Protein AF-A0A1Y3Z5D6-F1 (afdb_monomer_lite)

pLDDT: mean 91.4, std 6.37, range [65.25, 98.5]

Secondary structure (DSSP, 8-state):
-GGGS-GGGSSS-TTHHHHPPPS-HHHHHHHHHHTT-SSS-HHHHHHHHHHHHHHHHHHHHHHHHHHHHHHHHHTSPPPPTTHHHHIIIIIS--EEEE---TT-SEEEEEETTT--EEEEES--TT-EEE-TTT--EEEEEEHHHH-S-EEEEEEEEEEEEETTEEEEEEEEEEEETTTTEEEEEEEEEEEEEE-TTS-EEEEEEEEETTEEEESSPP-S-SSS--TTT---BEE--TTHHHHHTTSTTTT--HHHHHHHH-S-B-HHHHHHHHHH-THHHHHHHTT-HHHHHHHHHS-------TT--SHHHHTTS-TTHHHHHHHTT--HHHHHHHHHHHHTT-TTHHHHHHHHHHHT-

Sequence (361 aa):
SWRTACFERLSPDWNFVSRCAFLTQSDRKCISRFFHDDTQDGFGCLTAHQKLVQENRRQARQRKERRRINARMQSVPPVPQGLKRWLYRKIMPAYFFYDAVKGRKTVPGVCSACGREISLSGVRYNGNALCPSCGRELIMKSRGRMGNLFDRETCQVIQRTAPDEVVVRVFKATLHHANQDLDLWEAARQFIRQRPSGKLETSQYYSSFGVWKAGTRPVFSRWQYNFAADVCGYVYPGNLPAALRDTPWQYCPVTQFCGYFQEPVELKPLLTSYITQPKIEHLIKVGFCDLVSDLIYRHQTVRLDQEQNRTHRLLCVGAEDVPFLRDMRIRASGLASFQTYYSMGLKDRQALFLWQNRHGI

Foldseek 3Di:
DLVPDQPCVSDPDNPVLVVDDDPDPVVQVVQCVVLVHPPDTSSRSVNVVSVVVVVVVVVVVVVVVLVVVVVVVVLDDDDPPCPQLCCLQPPDAWAWEFADDPPDQKTWTAISNPRDIDIDGPQDQQDWDAGPVRRDIHGYHYPVPCPFDKDKFKEWEWAASDLFKIKIWIKIWIAGSVVRDIDIDTFKIWMWGQDPVLDIDIWMWGDDPNRIDTDFDDDPDPPDDDRSRDRFHHYDPPCVCVRCPSYPCNLQPVCLLSVVVVGGGHCVLSVVCCSVQVCLSVCSVLQLSQQSCCVRPVVDDADADSVDPQPCNRLQHDPVCSVVCRVVSHYRVLSNVLNVCRVVVPDPSSVVSVVCVVVVD

Radius of gyration: 30.15 Å; chains: 1; bounding box: 72×54×89 Å

Structure (mmCIF, N/CA/C/O backbone):
data_AF-A0A1Y3Z5D6-F1
#
_entry.id   AF-A0A1Y3Z5D6-F1
#
loop_
_atom_site.group_PDB
_atom_site.id
_atom_site.type_symbol
_atom_site.label_atom_id
_atom_site.label_alt_id
_atom_site.label_comp_id
_atom_site.label_asym_id
_atom_site.label_entity_id
_atom_site.label_seq_id
_atom_site.pdbx_PDB_ins_code
_atom_site.Cartn_x
_atom_site.Cartn_y
_atom_site.Cartn_z
_atom_site.occupancy
_atom_site.B_iso_or_equiv
_atom_site.auth_seq_id
_atom_site.auth_comp_id
_atom_site.auth_asym_id
_atom_site.auth_atom_id
_atom_site.pdbx_PDB_model_num
ATOM 1 N N . SER A 1 1 ? 24.960 23.962 -26.710 1.00 70.00 1 SER A N 1
ATOM 2 C CA . SER A 1 1 ? 25.981 24.118 -27.767 1.00 70.00 1 SER A CA 1
ATOM 3 C C . SER A 1 1 ? 25.456 23.513 -29.059 1.00 70.00 1 SER A C 1
ATOM 5 O O . SER A 1 1 ? 24.959 22.390 -29.020 1.00 70.00 1 SER A O 1
ATOM 7 N N . TRP A 1 2 ? 25.535 24.231 -30.185 1.00 76.56 2 TRP A N 1
ATOM 8 C CA . TRP A 1 2 ? 25.084 23.745 -31.502 1.00 76.56 2 TRP A CA 1
ATOM 9 C C . TRP A 1 2 ? 25.833 22.477 -31.947 1.00 76.56 2 TRP A C 1
ATOM 11 O O . TRP A 1 2 ? 25.251 21.602 -32.575 1.00 76.56 2 TRP A O 1
ATOM 21 N N . ARG A 1 3 ? 27.088 22.309 -31.503 1.00 76.62 3 ARG A N 1
ATOM 22 C CA . ARG A 1 3 ? 27.947 21.146 -31.804 1.00 76.62 3 ARG A CA 1
ATOM 23 C C . ARG A 1 3 ? 27.407 19.806 -31.292 1.00 76.62 3 ARG A C 1
ATOM 25 O O . ARG A 1 3 ? 27.849 18.754 -31.732 1.00 76.62 3 ARG A O 1
ATOM 32 N N . THR A 1 4 ? 26.480 19.840 -30.339 1.00 81.62 4 THR A N 1
ATOM 33 C CA . THR A 1 4 ? 25.859 18.649 -29.734 1.00 81.62 4 THR A CA 1
ATOM 34 C C . THR A 1 4 ? 24.382 18.499 -30.101 1.00 81.62 4 THR A C 1
ATOM 36 O O . THR A 1 4 ? 23.728 17.571 -29.627 1.00 81.62 4 THR A O 1
ATOM 39 N N . ALA A 1 5 ? 23.835 19.428 -30.890 1.00 79.69 5 ALA A N 1
ATOM 40 C CA . ALA A 1 5 ? 22.431 19.425 -31.269 1.00 79.69 5 ALA A CA 1
ATOM 41 C C . ALA A 1 5 ? 22.145 18.402 -32.381 1.00 79.69 5 ALA A C 1
ATOM 43 O O . ALA A 1 5 ? 23.014 18.041 -33.174 1.00 79.69 5 ALA A O 1
ATOM 44 N N . CYS A 1 6 ? 20.894 17.939 -32.434 1.00 84.12 6 CYS A N 1
ATOM 45 C CA . CYS A 1 6 ? 20.368 17.238 -33.604 1.00 84.12 6 CYS A CA 1
ATOM 46 C C . CYS A 1 6 ? 20.390 18.198 -34.804 1.00 84.12 6 CYS A C 1
ATOM 48 O O . CYS A 1 6 ? 20.110 19.382 -34.624 1.00 84.12 6 CYS A O 1
ATOM 50 N N . PHE A 1 7 ? 20.680 17.699 -36.005 1.00 82.12 7 PHE A N 1
ATOM 51 C CA . PHE A 1 7 ? 20.751 18.497 -37.231 1.00 82.12 7 PHE A CA 1
ATOM 52 C C . PHE A 1 7 ? 19.420 19.217 -37.497 1.00 82.12 7 PHE A C 1
ATOM 54 O O . PHE A 1 7 ? 19.402 20.422 -37.724 1.00 82.12 7 PHE A O 1
ATOM 61 N N . GLU A 1 8 ? 18.299 18.516 -37.298 1.00 80.25 8 GLU A N 1
ATOM 62 C CA . GLU A 1 8 ? 16.938 19.070 -37.392 1.00 80.25 8 GLU A CA 1
ATOM 63 C C . GLU A 1 8 ? 16.603 20.119 -36.307 1.00 80.25 8 GLU A C 1
ATOM 65 O O . GLU A 1 8 ? 15.540 20.722 -36.355 1.00 80.25 8 GLU A O 1
ATOM 70 N N . ARG A 1 9 ? 17.466 20.329 -35.300 1.00 81.25 9 ARG A N 1
ATOM 71 C CA . ARG A 1 9 ? 17.238 21.255 -34.170 1.00 81.25 9 ARG A CA 1
ATOM 72 C C . ARG A 1 9 ? 18.341 22.304 -34.010 1.00 81.25 9 ARG A C 1
ATOM 74 O O . ARG A 1 9 ? 18.554 22.811 -32.909 1.00 81.25 9 ARG A O 1
ATOM 81 N N . LEU A 1 10 ? 19.073 22.602 -35.083 1.00 84.06 10 LEU A N 1
ATOM 82 C CA . LEU A 1 10 ? 20.057 23.692 -35.095 1.00 84.06 10 LEU A CA 1
ATOM 83 C C . LEU A 1 10 ? 19.397 25.081 -35.123 1.00 84.06 10 LEU A C 1
ATOM 85 O O . LEU A 1 10 ? 20.018 26.050 -34.696 1.00 84.06 10 LEU A O 1
ATOM 89 N N . SER A 1 11 ? 18.140 25.156 -35.564 1.00 81.25 11 SER A N 1
ATOM 90 C CA . SER A 1 11 ? 17.275 26.338 -35.523 1.00 81.25 11 SER A CA 1
ATOM 91 C C . SER A 1 11 ? 15.971 26.003 -34.776 1.00 81.25 11 SER A C 1
ATOM 93 O O . SER A 1 11 ? 15.572 24.835 -34.766 1.00 81.25 11 SER A O 1
ATOM 95 N N . PRO A 1 12 ? 15.295 26.986 -34.147 1.00 76.19 12 PRO A N 1
ATOM 96 C CA . PRO A 1 12 ? 13.944 26.818 -33.600 1.00 76.19 12 PRO A CA 1
ATOM 97 C C . PRO A 1 12 ? 12.860 26.553 -34.665 1.00 76.19 12 PRO A C 1
ATOM 99 O O . PRO A 1 12 ? 11.749 26.166 -34.306 1.00 76.19 12 PRO A O 1
ATOM 102 N N . ASP A 1 13 ? 13.164 26.731 -35.954 1.00 77.88 13 ASP A N 1
ATOM 103 C CA . ASP A 1 13 ? 12.231 26.460 -37.051 1.00 77.88 13 ASP A CA 1
ATOM 104 C C . ASP A 1 13 ? 11.945 24.959 -37.218 1.00 77.88 13 ASP A C 1
ATOM 106 O O . ASP A 1 13 ? 12.860 24.158 -37.416 1.00 77.88 13 ASP A O 1
ATOM 110 N N . TRP A 1 14 ? 10.662 24.578 -37.267 1.00 71.44 14 TRP A N 1
ATOM 111 C CA . TRP A 1 14 ? 10.238 23.177 -37.447 1.00 71.44 14 TRP A CA 1
ATOM 112 C C . TRP A 1 14 ? 10.773 22.565 -38.759 1.00 71.44 14 TRP A C 1
ATOM 114 O O . TRP A 1 14 ? 11.048 21.372 -38.818 1.00 71.44 14 TRP A O 1
ATOM 124 N N . ASN A 1 15 ? 10.985 23.372 -39.806 1.00 73.81 15 ASN A N 1
ATOM 125 C CA . ASN A 1 15 ? 11.406 22.895 -41.128 1.00 73.81 15 ASN A CA 1
ATOM 126 C C . ASN A 1 15 ? 12.814 23.365 -41.540 1.00 73.81 15 ASN A C 1
ATOM 128 O O . ASN A 1 15 ? 13.066 23.617 -42.720 1.00 73.81 15 ASN A O 1
ATOM 132 N N . PHE A 1 16 ? 13.724 23.505 -40.568 1.00 80.69 16 PHE A N 1
ATOM 133 C CA . PHE A 1 16 ? 15.098 23.980 -40.781 1.00 80.69 16 PHE A CA 1
ATOM 134 C C . PHE A 1 16 ? 15.794 23.297 -41.967 1.00 80.69 16 PHE A C 1
ATOM 136 O O . PHE A 1 16 ? 16.322 23.977 -42.840 1.00 80.69 16 PHE A O 1
ATOM 143 N N . VAL A 1 17 ? 15.723 21.964 -42.043 1.00 78.81 17 VAL A N 1
ATOM 144 C CA . VAL A 1 17 ? 16.414 21.178 -43.079 1.00 78.81 17 VAL A CA 1
ATOM 145 C C . VAL A 1 17 ? 15.929 21.517 -44.492 1.00 78.81 17 VAL A C 1
ATOM 147 O O . VAL A 1 17 ? 16.753 21.654 -45.388 1.00 78.81 17 VAL A O 1
ATOM 150 N N . SER A 1 18 ? 14.625 21.738 -44.696 1.00 75.75 18 SER A N 1
ATOM 151 C CA . SER A 1 18 ? 14.082 22.124 -46.014 1.00 75.75 18 SER A CA 1
ATOM 152 C C . SER A 1 18 ? 14.521 23.514 -46.486 1.00 75.75 18 SER A C 1
ATOM 154 O O . SER A 1 18 ? 14.402 23.836 -47.664 1.00 75.75 18 SER A O 1
ATOM 156 N N . ARG A 1 19 ? 14.985 24.353 -45.552 1.00 77.38 19 ARG A N 1
ATOM 157 C CA . ARG A 1 19 ? 15.471 25.711 -45.809 1.00 77.38 19 ARG A CA 1
ATOM 158 C C . ARG A 1 19 ? 16.980 25.746 -46.026 1.00 77.38 19 ARG A C 1
ATOM 160 O O . ARG A 1 19 ? 17.514 26.782 -46.412 1.00 77.38 19 ARG A O 1
ATOM 167 N N . CYS A 1 20 ? 17.673 24.640 -45.762 1.00 80.06 20 CYS A N 1
ATOM 168 C CA . CYS A 1 20 ? 19.091 24.510 -46.040 1.00 80.06 20 CYS A CA 1
ATOM 169 C C . CYS A 1 20 ? 19.297 24.181 -47.519 1.00 80.06 20 CYS A C 1
ATOM 171 O O . CYS A 1 20 ? 18.683 23.263 -48.058 1.00 80.06 20 CYS A O 1
ATOM 173 N N . ALA A 1 21 ? 20.213 24.899 -48.162 1.00 80.00 21 ALA A N 1
ATOM 174 C CA . ALA A 1 21 ? 20.710 24.548 -49.483 1.00 80.00 21 ALA A CA 1
ATOM 175 C C . ALA A 1 21 ? 22.092 23.901 -49.353 1.00 80.00 21 ALA A C 1
ATOM 177 O O . ALA A 1 21 ? 22.908 24.309 -48.523 1.00 80.00 21 ALA A O 1
ATOM 178 N N . PHE A 1 22 ? 22.363 22.898 -50.187 1.00 78.94 22 PHE A N 1
ATOM 179 C CA . PHE A 1 22 ? 23.741 22.482 -50.432 1.00 78.94 22 PHE A CA 1
ATOM 180 C C . PHE A 1 22 ? 24.464 23.562 -51.232 1.00 78.94 22 PHE A C 1
ATOM 182 O O . PHE A 1 22 ? 23.848 24.232 -52.060 1.00 78.94 22 PHE A O 1
ATOM 189 N N . LEU A 1 23 ? 25.772 23.700 -51.006 1.00 73.38 23 LEU A N 1
ATOM 190 C CA . LEU A 1 23 ? 26.594 24.642 -51.762 1.00 73.38 23 LEU A CA 1
ATOM 191 C C . LEU A 1 23 ? 26.614 24.270 -53.255 1.00 73.38 23 LEU A C 1
ATOM 193 O O . LEU A 1 23 ? 26.502 25.150 -54.104 1.00 73.38 23 LEU A O 1
ATOM 197 N N . THR A 1 24 ? 26.691 22.970 -53.581 1.00 83.94 24 THR A N 1
ATOM 198 C CA . THR A 1 24 ? 26.625 22.466 -54.961 1.00 83.94 24 THR A CA 1
ATOM 199 C C . THR A 1 24 ? 25.817 21.165 -55.105 1.00 83.94 24 THR A C 1
ATOM 201 O O . THR A 1 24 ? 25.637 20.392 -54.161 1.00 83.94 24 THR A O 1
ATOM 204 N N . GLN A 1 25 ? 25.379 20.854 -56.335 1.00 81.81 25 GLN A N 1
ATOM 205 C CA . GLN A 1 25 ? 24.762 19.558 -56.671 1.00 81.81 25 GLN A CA 1
ATOM 206 C C . GLN A 1 25 ? 25.744 18.383 -56.508 1.00 81.81 25 GLN A C 1
ATOM 208 O O . GLN A 1 25 ? 25.325 17.248 -56.265 1.00 81.81 25 GLN A O 1
ATOM 213 N N . SER A 1 26 ? 27.048 18.650 -56.636 1.00 85.50 26 SER A N 1
ATOM 214 C CA . SER A 1 26 ? 28.100 17.660 -56.395 1.00 85.50 26 SER A CA 1
ATOM 215 C C . SER A 1 26 ? 28.131 17.241 -54.925 1.00 85.50 26 SER A C 1
ATOM 217 O O . SER A 1 26 ? 28.150 16.046 -54.641 1.00 85.50 26 SER A O 1
ATOM 219 N N . ASP A 1 27 ? 28.010 18.195 -53.992 1.00 85.12 27 ASP A N 1
ATOM 220 C CA . ASP A 1 27 ? 27.987 17.916 -52.547 1.00 85.12 27 ASP A CA 1
ATOM 221 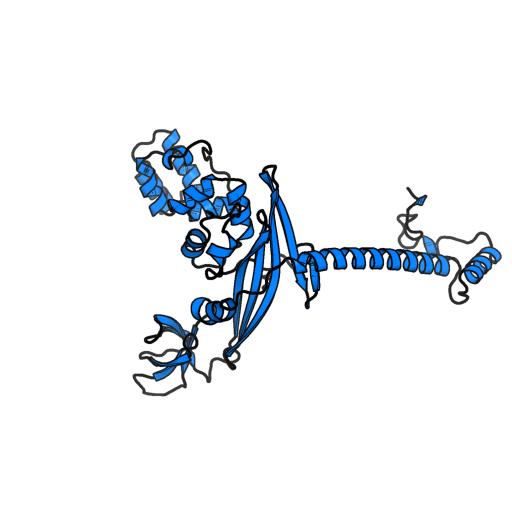C C . ASP A 1 27 ? 26.808 17.018 -52.168 1.00 85.12 27 ASP A C 1
ATOM 223 O O . ASP A 1 27 ? 26.964 16.031 -51.447 1.00 85.12 27 ASP A O 1
ATOM 227 N N . ARG A 1 28 ? 25.629 17.302 -52.736 1.00 83.50 28 ARG A N 1
ATOM 228 C CA . ARG A 1 28 ? 24.433 16.472 -52.555 1.00 83.50 28 ARG A CA 1
ATOM 229 C C . ARG A 1 28 ? 24.671 15.028 -53.009 1.00 83.50 28 ARG A C 1
ATOM 231 O O . ARG A 1 28 ? 24.339 14.092 -52.279 1.00 83.50 28 ARG A O 1
ATOM 238 N N . LYS A 1 29 ? 25.252 14.834 -54.199 1.00 84.88 29 LYS A N 1
ATOM 239 C CA . LYS A 1 29 ? 25.572 13.499 -54.738 1.00 84.88 29 LYS A CA 1
ATOM 240 C C . LYS A 1 29 ? 26.665 12.800 -53.931 1.00 84.88 29 LYS A C 1
ATOM 242 O O . LYS A 1 29 ? 26.585 11.593 -53.735 1.00 84.88 29 LYS A O 1
ATOM 247 N N . CYS A 1 30 ? 27.658 13.544 -53.449 1.00 88.00 30 CYS A N 1
ATOM 248 C CA . CYS A 1 30 ? 28.733 13.028 -52.607 1.00 88.00 30 CYS A CA 1
ATOM 249 C C . CYS A 1 30 ? 28.174 12.403 -51.323 1.00 88.00 30 CYS A C 1
ATOM 251 O O . CYS A 1 30 ? 28.488 11.258 -51.006 1.00 88.00 30 CYS A O 1
ATOM 253 N N . ILE A 1 31 ? 27.276 13.113 -50.635 1.00 87.19 31 ILE A N 1
ATOM 254 C CA . ILE A 1 31 ? 26.648 12.628 -49.401 1.00 87.19 31 ILE A CA 1
ATOM 255 C C . ILE A 1 31 ? 25.740 11.423 -49.668 1.00 87.19 31 ILE A C 1
ATOM 257 O O . ILE A 1 31 ? 25.798 10.442 -48.931 1.00 87.19 31 ILE A O 1
ATOM 261 N N . SER A 1 32 ? 24.943 11.470 -50.738 1.00 86.56 32 SER A N 1
ATOM 262 C CA . SER A 1 32 ? 24.069 10.351 -51.132 1.00 86.56 32 SER A CA 1
ATOM 263 C C . SER A 1 32 ? 24.898 9.082 -51.392 1.00 86.56 32 SER A C 1
ATOM 265 O O . SER A 1 32 ? 24.625 8.022 -50.830 1.00 86.56 32 SER A O 1
ATOM 267 N N . ARG A 1 33 ? 26.018 9.228 -52.118 1.00 87.94 33 ARG A N 1
ATOM 268 C CA . ARG A 1 33 ? 26.975 8.146 -52.387 1.00 87.94 33 ARG A CA 1
ATOM 269 C C . ARG A 1 33 ? 27.671 7.637 -51.123 1.00 87.94 33 ARG A C 1
ATOM 271 O O . ARG A 1 33 ? 27.858 6.433 -51.001 1.00 87.94 33 ARG A O 1
ATOM 278 N N . PHE A 1 34 ? 28.041 8.521 -50.192 1.00 91.31 34 PHE A N 1
ATOM 279 C CA . PHE A 1 34 ? 28.665 8.141 -48.916 1.00 91.31 34 PHE A CA 1
ATOM 280 C C . PHE A 1 34 ? 27.754 7.240 -48.072 1.00 91.31 34 PHE A C 1
ATOM 282 O O . PHE A 1 34 ? 28.228 6.291 -47.455 1.00 91.31 34 PHE A O 1
ATOM 289 N N . PHE A 1 35 ? 26.449 7.522 -48.056 1.00 89.50 35 PHE A N 1
ATOM 290 C CA . PHE A 1 35 ? 25.465 6.700 -47.349 1.00 89.50 35 PHE A CA 1
ATOM 291 C C . PHE A 1 35 ? 24.919 5.533 -48.181 1.00 89.50 35 PHE A C 1
ATOM 293 O O . PHE A 1 35 ? 24.134 4.752 -47.649 1.00 89.50 35 PHE A O 1
ATOM 300 N N . HIS A 1 36 ? 25.350 5.393 -49.441 1.00 88.44 36 HIS A N 1
ATOM 301 C CA . HIS A 1 36 ? 24.842 4.403 -50.395 1.00 88.44 36 HIS A CA 1
ATOM 302 C C . HIS A 1 36 ? 23.308 4.442 -50.540 1.00 88.44 36 HIS A C 1
ATOM 304 O O . HIS A 1 36 ? 22.664 3.401 -50.655 1.00 88.44 36 HIS A O 1
ATOM 310 N N . ASP A 1 37 ? 22.728 5.644 -50.512 1.00 82.69 37 ASP A N 1
ATOM 311 C CA . ASP A 1 37 ? 21.288 5.871 -50.648 1.00 82.69 37 ASP A CA 1
ATOM 312 C C . ASP A 1 37 ? 21.040 6.919 -51.738 1.00 82.69 37 ASP A C 1
ATOM 314 O O . ASP A 1 37 ? 21.217 8.116 -51.516 1.00 82.69 37 ASP A O 1
ATOM 318 N N . ASP A 1 38 ? 20.640 6.446 -52.921 1.00 76.75 38 ASP A N 1
ATOM 319 C CA . ASP A 1 38 ? 20.295 7.285 -54.075 1.00 76.75 38 ASP A CA 1
ATOM 320 C C . ASP A 1 38 ? 18.796 7.649 -54.117 1.00 76.75 38 ASP A C 1
ATOM 322 O O . ASP A 1 38 ? 18.340 8.316 -55.047 1.00 76.75 38 ASP A O 1
ATOM 326 N N . THR A 1 39 ? 18.010 7.208 -53.125 1.00 76.19 39 THR A N 1
ATOM 327 C CA . THR A 1 39 ? 16.557 7.450 -53.052 1.00 76.19 39 THR A CA 1
ATOM 328 C C . THR A 1 39 ? 16.203 8.719 -52.280 1.00 76.19 39 THR A C 1
ATOM 330 O O . THR A 1 39 ? 15.146 9.310 -52.508 1.00 76.19 39 THR A O 1
ATOM 333 N N . GLN A 1 40 ? 17.090 9.164 -51.389 1.00 75.56 40 GLN A N 1
ATOM 334 C CA . GLN A 1 40 ? 16.938 10.380 -50.593 1.00 75.56 40 GLN A CA 1
ATOM 335 C C . GLN A 1 40 ? 17.837 11.507 -51.116 1.00 75.56 40 GLN A C 1
ATOM 337 O O . GLN A 1 40 ? 18.804 11.290 -51.843 1.00 75.56 40 GLN A O 1
ATOM 342 N N . ASP A 1 41 ? 17.520 12.753 -50.758 1.00 80.12 41 ASP A N 1
ATOM 343 C CA . ASP A 1 41 ? 18.470 13.845 -50.946 1.00 80.12 41 ASP A CA 1
ATOM 344 C C . ASP A 1 41 ? 19.574 13.801 -49.874 1.00 80.12 41 ASP A C 1
ATOM 346 O O . ASP A 1 41 ? 19.441 13.142 -48.844 1.00 80.12 41 ASP A O 1
ATOM 350 N N . GLY A 1 42 ? 20.690 14.504 -50.099 1.00 82.69 42 GLY A N 1
ATOM 351 C CA . GLY A 1 42 ? 21.836 14.437 -49.185 1.00 82.69 42 GLY A CA 1
ATOM 352 C C . GLY A 1 42 ? 21.479 14.784 -47.728 1.00 82.69 42 GLY A C 1
ATOM 353 O O . GLY A 1 42 ? 22.032 14.197 -46.798 1.00 82.69 42 GLY A O 1
ATOM 354 N N . PHE A 1 43 ? 20.528 15.701 -47.503 1.00 86.31 43 PHE A N 1
ATOM 355 C CA . PHE A 1 43 ? 20.075 16.054 -46.155 1.00 86.31 43 PHE A CA 1
ATOM 356 C C . PHE A 1 43 ? 19.145 14.993 -45.554 1.00 86.31 43 PHE A C 1
ATOM 358 O O . PHE A 1 43 ? 19.200 14.758 -44.342 1.00 86.31 43 PHE A O 1
ATOM 365 N N . GLY A 1 44 ? 18.343 14.321 -46.380 1.00 84.75 44 GLY A N 1
ATOM 366 C CA . GLY A 1 44 ? 17.586 13.122 -46.045 1.00 84.75 44 GLY A CA 1
ATOM 367 C C . GLY A 1 44 ? 18.508 12.015 -45.550 1.00 84.75 44 GLY A C 1
ATOM 368 O O . GLY A 1 44 ? 18.323 11.541 -44.429 1.00 84.75 44 GLY A O 1
ATOM 369 N N . CYS A 1 45 ? 19.590 11.719 -46.280 1.00 87.06 45 CYS A N 1
ATOM 370 C CA . CYS A 1 45 ? 20.588 10.728 -45.863 1.00 87.06 45 CYS A CA 1
ATOM 371 C C . CYS A 1 45 ? 21.207 11.072 -44.494 1.00 87.06 45 CYS A C 1
ATOM 373 O O . CYS A 1 45 ? 21.275 10.219 -43.604 1.00 87.06 45 CYS A O 1
ATOM 375 N N . LEU A 1 46 ? 21.595 12.337 -44.275 1.00 87.50 46 LEU A N 1
ATOM 376 C CA . LEU A 1 46 ? 22.134 12.804 -42.987 1.00 87.50 46 LEU A CA 1
ATOM 377 C C . LEU A 1 46 ? 21.119 12.675 -41.845 1.00 87.50 46 LEU A C 1
ATOM 379 O O . LEU A 1 46 ? 21.449 12.192 -40.758 1.00 87.50 46 LEU A O 1
ATOM 383 N N . THR A 1 47 ? 19.878 13.089 -42.089 1.00 87.06 47 THR A N 1
ATOM 384 C CA . THR A 1 47 ? 18.782 13.028 -41.118 1.00 87.06 47 THR A CA 1
ATOM 385 C C . THR A 1 47 ? 18.446 11.585 -40.751 1.00 87.06 47 THR A C 1
ATOM 387 O O . THR A 1 47 ? 18.341 11.254 -39.566 1.00 87.06 47 THR A O 1
ATOM 390 N N . ALA A 1 48 ? 18.317 10.710 -41.748 1.00 87.38 48 ALA A N 1
ATOM 391 C CA . ALA A 1 48 ? 18.045 9.291 -41.566 1.00 87.38 48 ALA A CA 1
ATOM 392 C C . ALA A 1 48 ? 19.167 8.613 -40.771 1.00 87.38 48 ALA A C 1
ATOM 394 O O . ALA A 1 48 ? 18.902 7.925 -39.781 1.00 87.38 48 ALA A O 1
ATOM 395 N N . HIS A 1 49 ? 20.427 8.878 -41.127 1.00 89.19 49 HIS A N 1
ATOM 396 C CA . HIS A 1 49 ? 21.572 8.330 -40.410 1.00 89.19 49 HIS A CA 1
ATOM 397 C C . HIS A 1 49 ? 21.641 8.831 -38.959 1.00 89.19 49 HIS A C 1
ATOM 399 O O . HIS A 1 49 ? 21.838 8.044 -38.029 1.00 89.19 49 HIS A O 1
ATOM 405 N N . GLN A 1 50 ? 21.421 10.127 -38.718 1.00 89.00 50 GLN A N 1
ATOM 406 C CA . GLN A 1 50 ? 21.412 10.671 -37.361 1.00 89.00 50 GLN A CA 1
ATOM 407 C C . GLN A 1 50 ? 20.270 10.078 -36.517 1.00 89.00 50 GLN A C 1
ATOM 409 O O . GLN A 1 50 ? 20.497 9.735 -35.351 1.00 89.00 50 GLN A O 1
ATOM 414 N N . LYS A 1 51 ? 19.075 9.892 -37.098 1.00 89.56 51 LYS A N 1
ATOM 415 C CA . LYS A 1 51 ? 17.947 9.194 -36.457 1.00 89.56 51 LYS A CA 1
ATOM 416 C C . LYS A 1 51 ? 18.313 7.751 -36.108 1.00 89.56 51 LYS A C 1
ATOM 418 O O . LYS A 1 51 ? 18.081 7.343 -34.971 1.00 89.56 51 LYS A O 1
ATOM 423 N N . LEU A 1 52 ? 18.965 7.015 -37.010 1.00 91.81 52 LEU A N 1
ATOM 424 C CA . LEU A 1 52 ? 19.447 5.653 -36.751 1.00 91.81 52 LEU A CA 1
ATOM 425 C C . LEU A 1 52 ? 20.440 5.606 -35.578 1.00 91.81 52 LEU A C 1
ATOM 427 O O . LEU A 1 52 ? 20.300 4.785 -34.671 1.00 91.81 52 LEU A O 1
ATOM 431 N N . VAL A 1 53 ? 21.422 6.513 -35.539 1.00 91.94 53 VAL A N 1
ATOM 432 C CA . VAL A 1 53 ? 22.390 6.599 -34.431 1.00 91.94 53 VAL A CA 1
ATOM 433 C C . VAL A 1 53 ? 21.690 6.915 -33.105 1.00 91.94 53 VAL A C 1
ATOM 435 O O . VAL A 1 53 ? 21.993 6.302 -32.075 1.00 91.94 53 VAL A O 1
ATOM 438 N N . GLN A 1 54 ? 20.747 7.861 -33.100 1.00 90.75 54 GLN A N 1
ATOM 439 C CA . GLN A 1 54 ? 19.965 8.202 -31.909 1.00 90.75 54 GLN A CA 1
ATOM 440 C C . GLN A 1 54 ? 19.103 7.028 -31.438 1.00 90.75 54 GLN A C 1
ATOM 442 O O . GLN A 1 54 ? 19.051 6.765 -30.232 1.00 90.75 54 GLN A O 1
ATOM 447 N N . GLU A 1 55 ? 18.489 6.302 -32.370 1.00 94.44 55 GLU A N 1
ATOM 448 C CA . GLU A 1 55 ? 17.683 5.118 -32.097 1.00 94.44 55 GLU A CA 1
ATOM 449 C C . GLU A 1 55 ? 18.527 4.004 -31.482 1.00 94.44 55 GLU A C 1
ATOM 451 O O . GLU A 1 55 ? 18.200 3.508 -30.404 1.00 94.44 55 GLU A O 1
ATOM 456 N N . ASN A 1 56 ? 19.681 3.693 -32.074 1.00 95.12 56 ASN A N 1
ATOM 457 C CA . ASN A 1 56 ? 20.620 2.709 -31.540 1.00 95.12 56 ASN A CA 1
ATOM 458 C C . ASN A 1 56 ? 21.079 3.077 -30.121 1.00 95.12 56 ASN A C 1
ATOM 460 O O . ASN A 1 56 ? 21.070 2.238 -29.215 1.00 95.12 56 ASN A O 1
ATOM 464 N N . ARG A 1 57 ? 21.405 4.355 -29.873 1.00 94.44 57 ARG A N 1
ATOM 465 C CA . ARG A 1 57 ? 21.746 4.852 -28.527 1.00 94.44 57 ARG A CA 1
ATOM 466 C C . ARG A 1 57 ? 20.568 4.731 -27.556 1.00 94.44 57 ARG A C 1
ATOM 468 O O . ARG A 1 57 ? 20.766 4.366 -26.395 1.00 94.44 57 ARG A O 1
ATOM 475 N N . ARG A 1 58 ? 19.345 5.035 -28.001 1.00 94.94 58 ARG A N 1
ATOM 476 C CA . ARG A 1 58 ? 18.114 4.905 -27.206 1.00 94.94 58 ARG A CA 1
ATOM 477 C C . ARG A 1 58 ? 17.865 3.448 -26.828 1.00 94.94 58 ARG A C 1
ATOM 479 O O . ARG A 1 58 ? 17.680 3.167 -25.645 1.00 94.94 58 ARG A O 1
ATOM 486 N N . GLN A 1 59 ? 17.948 2.531 -27.788 1.00 95.00 59 GLN A N 1
ATOM 487 C CA . GLN A 1 59 ? 17.798 1.096 -27.563 1.00 95.00 59 GLN A CA 1
ATOM 488 C C . GLN A 1 59 ? 18.881 0.550 -26.630 1.00 95.00 59 GLN A C 1
ATOM 490 O O . GLN A 1 59 ? 18.569 -0.206 -25.714 1.00 95.00 59 GLN A O 1
ATOM 495 N N . ALA A 1 60 ? 20.142 0.963 -26.789 1.00 95.75 60 ALA A N 1
ATOM 496 C CA . ALA A 1 60 ? 21.224 0.561 -25.892 1.00 95.75 60 ALA A CA 1
ATOM 497 C C . ALA A 1 60 ? 20.961 1.003 -24.440 1.00 95.75 60 ALA A C 1
ATOM 499 O O . ALA A 1 60 ? 21.081 0.193 -23.515 1.00 95.75 60 ALA A O 1
ATOM 500 N N . ARG A 1 61 ? 20.521 2.255 -24.231 1.00 94.56 61 ARG A N 1
ATOM 501 C CA . ARG A 1 61 ? 20.112 2.754 -22.905 1.00 94.56 61 ARG A CA 1
ATOM 502 C C . ARG A 1 61 ? 18.933 1.964 -22.337 1.00 94.56 61 ARG A C 1
ATOM 504 O O . ARG A 1 61 ? 18.995 1.547 -21.185 1.00 94.56 61 ARG A O 1
ATOM 511 N N . GLN A 1 62 ? 17.903 1.699 -23.142 1.00 92.62 62 GLN A N 1
ATOM 512 C CA . GLN A 1 62 ? 16.745 0.899 -22.727 1.00 92.62 62 GLN A CA 1
ATOM 513 C C . GLN A 1 62 ? 17.133 -0.538 -22.353 1.00 92.62 62 GLN A C 1
ATOM 515 O O . GLN A 1 62 ? 16.658 -1.053 -21.345 1.00 92.62 62 GLN A O 1
ATOM 520 N N . ARG A 1 63 ? 18.028 -1.184 -23.113 1.00 94.25 63 ARG A N 1
ATOM 521 C CA . ARG A 1 63 ? 18.549 -2.525 -22.796 1.00 94.25 63 ARG A CA 1
ATOM 522 C C . ARG A 1 63 ? 19.323 -2.522 -21.478 1.00 94.25 63 ARG A C 1
ATOM 524 O O . ARG A 1 63 ? 19.117 -3.418 -20.663 1.00 94.25 63 ARG A O 1
ATOM 531 N N . LYS A 1 64 ? 20.179 -1.517 -21.247 1.00 95.56 64 LYS A N 1
ATOM 532 C CA . LYS A 1 64 ? 20.922 -1.358 -19.985 1.00 95.56 64 LYS A CA 1
ATOM 533 C C . LYS A 1 64 ? 19.974 -1.174 -18.799 1.00 95.56 64 LYS A C 1
ATOM 535 O O . LYS A 1 64 ? 20.123 -1.869 -17.797 1.00 95.56 64 LYS A O 1
ATOM 540 N N . GLU A 1 65 ? 18.978 -0.304 -18.938 1.00 93.69 65 GLU A N 1
ATOM 541 C CA . GLU A 1 65 ? 17.976 -0.072 -17.896 1.00 93.69 65 GLU A CA 1
ATOM 542 C C . GLU A 1 65 ? 17.151 -1.333 -17.620 1.00 93.69 65 GLU A C 1
ATOM 544 O O . GLU A 1 65 ? 17.040 -1.764 -16.476 1.00 93.69 65 GLU A O 1
ATOM 549 N N . ARG A 1 66 ? 16.670 -2.020 -18.664 1.00 93.56 66 ARG A N 1
ATOM 550 C CA . ARG A 1 66 ? 15.928 -3.281 -18.522 1.00 93.56 66 ARG A CA 1
ATOM 551 C C . ARG A 1 66 ? 16.750 -4.361 -17.819 1.00 93.56 66 ARG A C 1
ATOM 553 O O . ARG A 1 66 ? 16.208 -5.070 -16.980 1.00 93.56 66 ARG A O 1
ATOM 560 N N . ARG A 1 67 ? 18.052 -4.476 -18.112 1.00 95.69 67 ARG A N 1
ATOM 561 C CA . ARG A 1 67 ? 18.956 -5.396 -17.393 1.00 95.69 67 ARG A CA 1
ATOM 562 C C . ARG A 1 67 ? 19.043 -5.048 -15.906 1.00 95.69 67 ARG A C 1
ATOM 564 O O . ARG A 1 67 ? 18.919 -5.947 -15.081 1.00 95.69 67 ARG A O 1
ATOM 571 N N . ARG A 1 68 ? 19.192 -3.763 -15.562 1.00 96.19 68 ARG A N 1
ATOM 572 C CA . ARG A 1 68 ? 19.233 -3.292 -14.166 1.00 96.19 68 ARG A CA 1
ATOM 573 C C . ARG A 1 68 ? 17.930 -3.596 -13.426 1.00 96.19 68 ARG A C 1
ATOM 575 O O . ARG A 1 68 ? 17.971 -4.116 -12.315 1.00 96.19 68 ARG A O 1
ATOM 582 N N . ILE A 1 69 ? 16.788 -3.311 -14.053 1.00 96.50 69 ILE A N 1
ATOM 583 C CA . ILE A 1 69 ? 15.466 -3.599 -13.486 1.00 96.50 69 ILE A CA 1
ATOM 584 C C . ILE A 1 69 ? 15.293 -5.107 -13.299 1.00 96.50 69 ILE A C 1
ATOM 586 O O . ILE A 1 69 ? 14.935 -5.538 -12.210 1.00 96.50 69 ILE A O 1
ATOM 590 N N . ASN A 1 70 ? 15.593 -5.921 -14.312 1.00 95.31 70 ASN A N 1
ATOM 591 C CA . ASN A 1 70 ? 15.464 -7.375 -14.217 1.00 95.31 70 ASN A CA 1
ATOM 592 C C . ASN A 1 70 ? 16.335 -7.955 -13.093 1.00 95.31 70 ASN A C 1
ATOM 594 O O . ASN A 1 70 ? 15.836 -8.754 -12.308 1.00 95.31 70 ASN A O 1
ATOM 598 N N . ALA A 1 71 ? 17.588 -7.507 -12.967 1.00 95.44 71 ALA A N 1
ATOM 599 C CA . ALA A 1 71 ? 18.464 -7.902 -11.863 1.00 95.44 71 ALA A CA 1
ATOM 600 C C . ALA A 1 71 ? 17.870 -7.508 -10.501 1.00 95.44 71 ALA A C 1
ATOM 602 O O . ALA A 1 71 ? 17.869 -8.298 -9.562 1.00 95.44 71 ALA A O 1
ATOM 603 N N . ARG A 1 72 ? 17.270 -6.315 -10.398 1.00 95.62 72 ARG A N 1
ATOM 604 C CA . ARG A 1 72 ? 16.558 -5.892 -9.187 1.00 95.62 72 ARG A CA 1
ATOM 605 C C . ARG A 1 72 ? 15.340 -6.768 -8.878 1.00 95.62 72 ARG A C 1
ATOM 607 O O . ARG A 1 72 ? 15.057 -7.021 -7.714 1.00 95.62 72 ARG A O 1
ATOM 614 N N . MET A 1 73 ? 14.619 -7.247 -9.889 1.00 96.12 73 MET A N 1
ATOM 615 C CA . MET A 1 73 ? 13.453 -8.113 -9.683 1.00 96.12 73 MET A CA 1
ATOM 616 C C . MET A 1 73 ? 13.815 -9.517 -9.197 1.00 96.12 73 MET A C 1
ATOM 618 O O . MET A 1 73 ? 12.964 -10.152 -8.577 1.00 96.12 73 MET A O 1
ATOM 622 N N . GLN A 1 74 ? 15.047 -9.978 -9.439 1.00 94.31 74 GLN A N 1
ATOM 623 C CA . GLN A 1 74 ? 15.538 -11.283 -8.979 1.00 94.31 74 GLN A CA 1
ATOM 624 C C . GLN A 1 74 ? 15.713 -11.353 -7.458 1.00 94.31 74 GLN A C 1
ATOM 626 O O . GLN A 1 74 ? 15.611 -12.437 -6.896 1.00 94.31 74 GLN A O 1
ATOM 631 N N . SER A 1 75 ? 15.919 -10.221 -6.773 1.00 92.62 75 SER A N 1
ATOM 632 C CA . SER A 1 75 ? 16.036 -10.201 -5.307 1.00 92.62 75 SER A CA 1
ATOM 633 C C . SER A 1 75 ? 14.688 -10.321 -4.588 1.00 92.62 75 SER A C 1
ATOM 635 O O . SER A 1 75 ? 14.649 -10.284 -3.361 1.00 92.62 75 SER A O 1
ATOM 637 N N . VAL A 1 76 ? 13.572 -10.372 -5.321 1.00 96.75 76 VAL A N 1
ATOM 638 C CA . VAL A 1 76 ? 12.231 -10.414 -4.734 1.00 96.75 76 VAL A CA 1
ATOM 639 C C . VAL A 1 76 ? 11.824 -11.868 -4.491 1.00 96.75 76 VAL A C 1
ATOM 641 O O . VAL A 1 76 ? 11.782 -12.640 -5.450 1.00 96.75 76 VAL A O 1
ATOM 644 N N . PRO A 1 77 ? 11.478 -12.247 -3.247 1.00 96.19 77 PRO A N 1
ATOM 645 C CA . PRO A 1 77 ? 11.068 -13.612 -2.936 1.00 96.19 77 PRO A CA 1
ATOM 646 C C . PRO A 1 77 ? 9.798 -14.055 -3.692 1.00 96.19 77 PRO A C 1
ATOM 648 O O . PRO A 1 77 ? 9.020 -13.221 -4.175 1.00 96.19 77 PRO A O 1
ATOM 651 N N . PRO A 1 78 ? 9.526 -15.370 -3.781 1.00 96.38 78 PRO A N 1
ATOM 652 C CA . PRO A 1 78 ? 8.288 -15.875 -4.371 1.00 96.38 78 PRO A CA 1
ATOM 653 C C . PRO A 1 78 ? 7.050 -15.395 -3.601 1.00 96.38 78 PRO A C 1
ATOM 655 O O . PRO A 1 78 ? 7.120 -15.004 -2.434 1.00 96.38 78 PRO A O 1
ATOM 658 N N . VAL A 1 79 ? 5.896 -15.407 -4.271 1.00 96.44 79 VAL A N 1
ATOM 659 C CA . VAL A 1 79 ? 4.614 -15.016 -3.663 1.00 96.44 79 VAL A CA 1
ATOM 660 C C . VAL A 1 79 ? 4.269 -15.986 -2.523 1.00 96.44 79 VAL A C 1
ATOM 662 O O . VAL A 1 79 ? 4.388 -17.197 -2.717 1.00 96.44 79 VAL A O 1
ATOM 665 N N . PRO A 1 80 ? 3.817 -15.507 -1.349 1.00 96.19 80 PRO A N 1
ATOM 666 C CA . PRO A 1 80 ? 3.395 -16.397 -0.273 1.00 96.19 80 PRO A CA 1
ATOM 667 C C . PRO A 1 80 ? 2.245 -17.317 -0.705 1.00 96.19 80 PRO A C 1
ATOM 669 O O . PRO A 1 80 ? 1.212 -16.846 -1.179 1.00 96.19 80 PRO A O 1
ATOM 672 N N . GLN A 1 81 ? 2.387 -18.625 -0.473 1.00 93.31 81 GLN A N 1
ATOM 673 C CA . GLN A 1 81 ? 1.424 -19.647 -0.918 1.00 93.31 81 GLN A CA 1
ATOM 674 C C . GLN A 1 81 ? -0.010 -19.403 -0.405 1.00 93.31 81 GLN A C 1
ATOM 676 O O . GLN A 1 81 ? -0.985 -19.648 -1.113 1.00 93.31 81 GLN A O 1
ATOM 681 N N . GLY A 1 82 ? -0.156 -18.878 0.816 1.00 95.19 82 GLY A N 1
ATOM 682 C CA . GLY A 1 82 ? -1.460 -18.608 1.431 1.00 95.19 82 GLY A CA 1
ATOM 683 C C . GLY A 1 82 ? -2.179 -17.353 0.922 1.00 95.19 82 GLY A C 1
ATOM 684 O O . GLY A 1 82 ? -3.353 -17.174 1.246 1.00 95.19 82 GLY A O 1
ATOM 685 N N . LEU A 1 83 ? -1.524 -16.510 0.110 1.00 96.44 83 LEU A N 1
ATOM 686 C CA . LEU A 1 83 ? -2.063 -15.217 -0.324 1.00 96.44 83 LEU A CA 1
ATOM 687 C C . LEU A 1 83 ? -3.396 -15.369 -1.064 1.00 96.44 83 LEU A C 1
ATOM 689 O O . LEU A 1 83 ? -4.393 -14.773 -0.661 1.00 96.44 83 LEU A O 1
ATOM 693 N N . LYS A 1 84 ? -3.428 -16.201 -2.116 1.00 95.38 84 LYS A N 1
ATOM 694 C CA . LYS A 1 84 ? -4.616 -16.384 -2.969 1.00 95.38 84 LYS A CA 1
ATOM 695 C C . LYS A 1 84 ? -5.809 -16.901 -2.159 1.00 95.38 84 LYS A C 1
ATOM 697 O O . LYS A 1 84 ? -6.919 -16.392 -2.283 1.00 95.38 84 LYS A O 1
ATOM 702 N N . ARG A 1 85 ? -5.568 -17.869 -1.267 1.00 93.94 85 ARG A N 1
ATOM 703 C CA . ARG A 1 85 ? -6.599 -18.453 -0.394 1.00 93.94 85 ARG A CA 1
ATOM 704 C C . ARG A 1 85 ? -7.117 -17.457 0.643 1.00 93.94 85 ARG A C 1
ATOM 706 O O . ARG A 1 85 ? -8.317 -17.434 0.903 1.00 93.94 85 ARG A O 1
ATOM 713 N N . TRP A 1 86 ? -6.234 -16.671 1.255 1.00 95.25 86 TRP A N 1
ATOM 714 C CA . TRP A 1 86 ? -6.630 -15.629 2.201 1.00 95.25 86 TRP A CA 1
ATOM 715 C C . TRP A 1 86 ? -7.477 -14.558 1.515 1.00 95.25 86 TRP A C 1
ATOM 717 O O . TRP A 1 86 ? -8.567 -14.261 1.993 1.00 95.25 86 TRP A O 1
ATOM 727 N N . LEU A 1 87 ? -7.020 -14.063 0.366 1.00 95.00 87 LEU A N 1
ATOM 728 C CA . LEU A 1 87 ? -7.708 -13.054 -0.433 1.00 95.00 87 LEU A CA 1
ATOM 729 C C . LEU A 1 87 ? -9.127 -13.506 -0.791 1.00 95.00 87 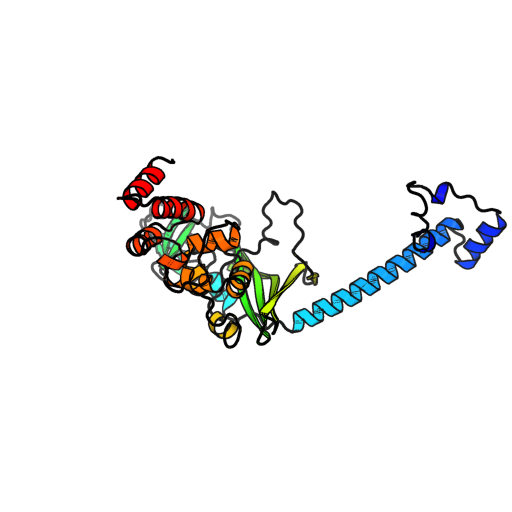LEU A C 1
ATOM 731 O O . LEU A 1 87 ? -10.090 -12.830 -0.442 1.00 95.00 87 LEU A O 1
ATOM 735 N N . TYR A 1 88 ? -9.257 -14.704 -1.368 1.00 93.44 88 TYR A N 1
ATOM 736 C CA . TYR A 1 88 ? -10.550 -15.293 -1.720 1.00 93.44 88 TYR A CA 1
ATOM 737 C C . TYR A 1 88 ? -11.500 -15.408 -0.518 1.00 93.44 88 TYR A C 1
ATOM 739 O O . TYR A 1 88 ? -12.671 -15.066 -0.610 1.00 93.44 88 TYR A O 1
ATOM 747 N N . ARG A 1 89 ? -11.010 -15.896 0.631 1.00 90.38 89 ARG A N 1
ATOM 748 C CA . ARG A 1 89 ? -11.876 -16.233 1.776 1.00 90.38 89 ARG A CA 1
ATOM 749 C C . ARG A 1 89 ? -12.175 -15.067 2.715 1.00 90.38 89 ARG A C 1
ATOM 751 O O . ARG A 1 89 ? -13.135 -15.151 3.479 1.00 90.38 89 ARG A O 1
ATOM 758 N N . LYS A 1 90 ? -11.299 -14.063 2.778 1.00 91.25 90 LYS A N 1
ATOM 759 C CA . LYS A 1 90 ? -11.321 -13.025 3.824 1.00 91.25 90 LYS A CA 1
ATOM 760 C C . LYS A 1 90 ? -11.467 -11.611 3.293 1.00 91.25 90 LYS A C 1
ATOM 762 O O . LYS A 1 90 ? -11.865 -10.753 4.075 1.00 91.25 90 LYS A O 1
ATOM 767 N N . ILE A 1 91 ? -11.139 -11.372 2.029 1.00 94.38 91 ILE A N 1
ATOM 768 C CA . ILE A 1 91 ? -11.106 -10.027 1.458 1.00 94.38 91 ILE A CA 1
ATOM 769 C C . ILE A 1 91 ? -12.162 -9.880 0.373 1.00 94.38 91 ILE A C 1
ATOM 771 O O . ILE A 1 91 ? -12.988 -8.984 0.491 1.00 94.38 91 ILE A O 1
ATOM 775 N N . MET A 1 92 ? -12.191 -10.786 -0.613 1.00 95.06 92 MET A N 1
ATOM 776 C CA . MET A 1 92 ? -13.160 -10.701 -1.708 1.00 95.06 92 MET A CA 1
ATOM 777 C C . MET A 1 92 ? -14.600 -10.605 -1.177 1.00 95.06 92 MET A C 1
ATOM 779 O O . MET A 1 92 ? -14.940 -11.298 -0.202 1.00 95.06 92 MET A O 1
ATOM 783 N N . PRO A 1 93 ? -15.454 -9.792 -1.823 1.00 95.00 93 PRO A N 1
ATOM 784 C CA . PRO A 1 93 ? -16.881 -9.795 -1.556 1.00 95.00 93 PRO A CA 1
ATOM 785 C C . PRO A 1 93 ? -17.456 -11.209 -1.644 1.00 95.00 93 PRO A C 1
ATOM 787 O O . PRO A 1 93 ? -17.101 -12.013 -2.513 1.00 95.00 93 PRO A O 1
ATOM 790 N N . ALA A 1 94 ? -18.329 -11.526 -0.694 1.00 94.56 94 ALA A N 1
ATOM 791 C CA . ALA A 1 94 ? -18.925 -12.840 -0.565 1.00 94.56 94 ALA A CA 1
ATOM 792 C C . ALA A 1 94 ? -20.424 -12.773 -0.843 1.00 94.56 94 ALA A C 1
ATOM 794 O O . ALA A 1 94 ? -21.096 -11.789 -0.534 1.00 94.56 94 ALA A O 1
ATOM 795 N N . TYR A 1 95 ? -20.954 -13.847 -1.413 1.00 96.00 95 TYR A N 1
ATOM 796 C CA . TYR A 1 95 ? -22.316 -13.909 -1.909 1.00 96.00 95 TYR A CA 1
ATOM 797 C C . TYR A 1 95 ? -23.012 -15.177 -1.453 1.00 96.00 95 TYR A C 1
ATOM 799 O O . TYR A 1 95 ? -22.397 -16.226 -1.249 1.00 96.00 95 TYR A O 1
ATOM 807 N N . PHE A 1 96 ? -24.327 -15.067 -1.325 1.00 96.50 96 PHE A N 1
ATOM 808 C CA . PHE A 1 96 ? -25.222 -16.205 -1.258 1.00 96.50 96 PHE A CA 1
ATOM 809 C C . PHE A 1 96 ? -25.883 -16.372 -2.624 1.00 96.50 96 PHE A C 1
ATOM 811 O O . PHE A 1 96 ? -26.734 -15.561 -3.005 1.00 96.50 96 PHE A O 1
ATOM 818 N N . PHE A 1 97 ? -25.476 -17.404 -3.364 1.00 95.44 97 PHE A N 1
ATOM 819 C CA . PHE A 1 97 ? -26.037 -17.719 -4.674 1.00 95.44 97 PHE A CA 1
ATOM 820 C C . PHE A 1 97 ? -27.197 -18.695 -4.545 1.00 95.44 97 PHE A C 1
ATOM 822 O O . PHE A 1 97 ? -27.010 -19.815 -4.074 1.00 95.44 97 PHE A O 1
ATOM 829 N N . TYR A 1 98 ? -28.376 -18.277 -4.999 1.00 94.19 98 TYR A N 1
ATOM 830 C CA . TYR A 1 98 ? -29.602 -19.068 -4.919 1.00 94.19 98 TYR A CA 1
ATOM 831 C C . TYR A 1 98 ? -30.374 -19.066 -6.238 1.00 94.19 98 TYR A C 1
ATOM 833 O O . TYR A 1 98 ? -30.225 -18.161 -7.065 1.00 94.19 98 TYR A O 1
ATOM 841 N N . ASP A 1 99 ? -31.233 -20.063 -6.413 1.00 91.69 99 ASP A N 1
ATOM 842 C CA . ASP A 1 99 ? -32.192 -20.104 -7.515 1.00 91.69 99 ASP A CA 1
ATOM 843 C C . ASP A 1 99 ? -33.529 -19.526 -7.055 1.00 91.69 99 ASP A C 1
ATOM 845 O O . ASP A 1 99 ? -33.917 -19.656 -5.893 1.00 91.69 99 ASP A O 1
ATOM 849 N N . ALA A 1 100 ? -34.232 -18.830 -7.947 1.00 79.38 100 ALA A N 1
ATOM 850 C CA . ALA A 1 100 ? -35.495 -18.198 -7.594 1.00 79.38 100 ALA A CA 1
ATOM 851 C C . ALA A 1 100 ? -36.559 -19.273 -7.330 1.00 79.38 100 ALA A C 1
ATOM 853 O O . ALA A 1 100 ? -37.036 -19.917 -8.261 1.00 79.38 100 ALA A O 1
ATOM 854 N N . VAL A 1 101 ? -36.957 -19.441 -6.066 1.00 73.06 101 VAL A N 1
ATOM 855 C CA . VAL A 1 101 ? -38.031 -20.367 -5.687 1.00 73.06 101 VAL A CA 1
ATOM 856 C C . VAL A 1 101 ? -39.197 -19.586 -5.089 1.00 73.06 101 VAL A C 1
ATOM 858 O O . VAL A 1 101 ? -39.045 -18.916 -4.069 1.00 73.06 101 VAL A O 1
ATOM 861 N N . LYS A 1 102 ? -40.373 -19.655 -5.725 1.00 70.38 102 LYS A N 1
ATOM 862 C CA . LYS A 1 102 ? -41.598 -19.019 -5.216 1.00 70.38 102 LYS A CA 1
ATOM 863 C C . LYS A 1 102 ? -42.134 -19.787 -4.001 1.00 70.38 102 LYS A C 1
ATOM 865 O O . LYS A 1 102 ? -42.149 -21.013 -3.998 1.00 70.38 102 LYS A O 1
ATOM 870 N N . GLY A 1 103 ? -42.587 -19.059 -2.980 1.00 69.81 103 GLY A N 1
ATOM 871 C CA . GLY A 1 103 ? -43.347 -19.611 -1.849 1.00 69.81 103 GLY A CA 1
ATOM 872 C C . GLY A 1 103 ? -42.547 -20.350 -0.767 1.00 69.81 103 GLY A C 1
ATOM 873 O O . GLY A 1 103 ? -43.136 -20.759 0.231 1.00 69.81 103 GLY A O 1
ATOM 874 N N . ARG A 1 104 ? -41.222 -20.511 -0.900 1.00 75.31 104 ARG A N 1
ATOM 875 C CA . ARG A 1 104 ? -40.404 -21.127 0.158 1.00 75.31 104 ARG A CA 1
ATOM 876 C C . ARG A 1 104 ? -40.039 -20.116 1.247 1.00 75.31 104 ARG A C 1
ATOM 878 O O . ARG A 1 104 ? -39.472 -19.069 0.954 1.00 75.31 104 ARG A O 1
ATOM 885 N N . LYS A 1 105 ? -40.289 -20.477 2.513 1.00 82.56 105 LYS A N 1
ATOM 886 C CA . LYS A 1 105 ? -39.827 -19.712 3.691 1.00 82.56 105 LYS A CA 1
ATOM 887 C C . LYS A 1 105 ? -38.300 -19.710 3.826 1.00 82.56 105 LYS A C 1
ATOM 889 O O . LYS A 1 105 ? -37.724 -18.717 4.266 1.00 82.56 105 LYS A O 1
ATOM 894 N N . THR A 1 106 ? -37.670 -20.808 3.412 1.00 91.00 106 THR A N 1
ATOM 895 C CA . THR A 1 106 ? -36.221 -21.009 3.451 1.00 91.00 106 THR A CA 1
ATOM 896 C C . THR A 1 106 ? -35.733 -21.414 2.068 1.00 91.00 106 THR A C 1
ATOM 898 O O . THR A 1 106 ? -36.279 -22.333 1.453 1.00 91.00 106 THR A O 1
ATOM 901 N N . VAL A 1 107 ? -34.707 -20.729 1.575 1.00 93.38 107 VAL A N 1
ATOM 902 C CA . VAL A 1 107 ? -34.153 -20.937 0.238 1.00 93.38 107 VAL A CA 1
ATOM 903 C C . VAL A 1 107 ? -32.753 -21.543 0.371 1.00 93.38 107 VAL A C 1
ATOM 905 O O . VAL A 1 107 ? -31.919 -20.960 1.071 1.00 93.38 107 VAL A O 1
ATOM 908 N N . PRO A 1 108 ? -32.480 -22.697 -0.265 1.00 94.88 108 PRO A N 1
ATOM 909 C CA . PRO A 1 108 ? -31.137 -23.255 -0.329 1.00 94.88 108 PRO A CA 1
ATOM 910 C C . PRO A 1 108 ? -30.277 -22.488 -1.340 1.00 94.88 108 PRO A C 1
ATOM 912 O O . PRO A 1 108 ? -30.770 -21.957 -2.337 1.00 94.88 108 PRO A O 1
ATOM 915 N N . GLY A 1 109 ? -28.974 -22.455 -1.098 1.00 95.19 109 GLY A N 1
ATOM 916 C CA . GLY A 1 109 ? -28.003 -21.844 -1.994 1.00 95.19 109 GLY A CA 1
ATOM 917 C C . GLY A 1 109 ? -26.574 -22.083 -1.523 1.00 95.19 109 GLY A C 1
ATOM 918 O O . GLY A 1 109 ? -26.338 -22.819 -0.572 1.00 95.19 109 GLY A O 1
ATOM 919 N N . VAL A 1 110 ? -25.609 -21.454 -2.184 1.00 95.62 110 VAL A N 1
ATOM 920 C CA . VAL A 1 110 ? -24.178 -21.655 -1.917 1.00 95.62 110 VAL A CA 1
ATOM 921 C C . VAL A 1 110 ? -23.559 -20.371 -1.385 1.00 95.62 110 VAL A C 1
ATOM 923 O O . VAL A 1 110 ? -23.763 -19.291 -1.940 1.00 95.62 110 VAL A O 1
ATOM 926 N N . CYS A 1 111 ? -22.770 -20.493 -0.320 1.00 94.88 111 CYS A N 1
ATOM 927 C CA . CYS A 1 111 ? -21.906 -19.420 0.156 1.00 94.88 111 CYS A CA 1
ATOM 928 C C . CYS A 1 111 ? -20.642 -19.348 -0.710 1.00 94.88 111 CYS A C 1
ATOM 930 O O . CYS A 1 111 ? -19.834 -20.276 -0.681 1.00 94.88 111 CYS A O 1
ATOM 932 N N . SER A 1 112 ? -20.407 -18.242 -1.417 1.00 93.31 112 SER A N 1
ATOM 933 C CA . SER A 1 112 ? -19.210 -18.098 -2.258 1.00 93.31 112 SER A CA 1
ATOM 934 C C . SER A 1 112 ? -17.902 -18.007 -1.456 1.00 93.31 112 SER A C 1
ATOM 936 O O . SER A 1 112 ? -16.842 -18.310 -1.985 1.00 93.31 112 SER A O 1
ATOM 938 N N . ALA A 1 113 ? -17.947 -17.656 -0.165 1.00 92.38 113 ALA A N 1
ATOM 939 C CA . ALA A 1 113 ? -16.741 -17.565 0.665 1.00 92.38 113 ALA A CA 1
ATOM 940 C C . ALA A 1 113 ? -16.221 -18.927 1.155 1.00 92.38 113 ALA A C 1
ATOM 942 O O . ALA A 1 113 ? -15.007 -19.137 1.240 1.00 92.38 113 ALA A O 1
ATOM 943 N N . CYS A 1 114 ? -17.115 -19.843 1.547 1.00 91.62 114 CYS A N 1
ATOM 944 C CA . CYS A 1 114 ? -16.728 -21.163 2.065 1.00 91.62 114 CYS A CA 1
ATOM 945 C C . CYS A 1 114 ? -17.068 -22.330 1.131 1.00 91.62 114 CYS A C 1
ATOM 947 O O . CYS A 1 114 ? -16.622 -23.443 1.401 1.00 91.62 114 CYS A O 1
ATOM 949 N N . GLY A 1 115 ? -17.837 -22.087 0.068 1.00 91.00 115 GLY A N 1
ATOM 950 C CA . GLY A 1 115 ? -18.262 -23.085 -0.914 1.00 91.00 115 GLY A CA 1
ATOM 951 C C . GLY A 1 115 ? -19.341 -24.050 -0.422 1.00 91.00 115 GLY A C 1
ATOM 952 O O . GLY A 1 115 ? -19.728 -24.944 -1.163 1.00 91.00 115 GLY A O 1
ATOM 953 N N . ARG A 1 116 ? -19.823 -23.909 0.818 1.00 94.31 116 ARG A N 1
ATOM 954 C CA . ARG A 1 116 ? -20.825 -24.817 1.390 1.00 94.31 116 ARG A CA 1
ATOM 955 C C . ARG A 1 116 ? -22.232 -24.419 0.972 1.00 94.31 116 ARG A C 1
ATOM 957 O O . ARG A 1 116 ? -22.551 -23.228 0.887 1.00 94.31 116 ARG A O 1
ATOM 964 N N . GLU A 1 117 ? -23.070 -25.430 0.791 1.00 96.62 117 GLU A N 1
ATOM 965 C CA . GLU A 1 117 ? -24.512 -25.250 0.714 1.00 96.62 117 GLU A CA 1
ATOM 966 C C . GLU A 1 117 ? -25.053 -24.811 2.073 1.00 96.62 117 GLU A C 1
ATOM 968 O O . GLU A 1 117 ? -24.711 -25.363 3.120 1.00 96.62 117 GLU A O 1
ATOM 973 N N . ILE A 1 118 ? -25.869 -23.766 2.052 1.00 96.38 118 ILE A N 1
ATOM 974 C CA . ILE A 1 118 ? -26.524 -23.189 3.218 1.00 96.38 118 ILE A CA 1
ATOM 975 C C . ILE A 1 118 ? -27.975 -22.875 2.864 1.00 96.38 118 ILE A C 1
ATOM 977 O O . ILE A 1 118 ? -28.339 -22.728 1.698 1.00 96.38 118 ILE A O 1
ATOM 981 N N . SER A 1 119 ? -28.811 -22.755 3.884 1.00 95.31 119 SER A N 1
ATOM 982 C CA . SER A 1 119 ? -30.220 -22.407 3.743 1.00 95.31 119 SER A CA 1
ATOM 983 C C . SER A 1 119 ? -30.501 -21.142 4.539 1.00 95.31 119 SER A C 1
ATOM 985 O O . SER A 1 119 ? -30.160 -21.076 5.718 1.00 95.31 119 SER A O 1
ATOM 987 N N . LEU A 1 120 ? -31.094 -20.138 3.893 1.00 93.81 120 LEU A N 1
ATOM 988 C CA . LEU A 1 120 ? -31.390 -18.840 4.504 1.00 93.81 120 LEU A CA 1
ATOM 989 C C . LEU A 1 120 ? -32.885 -18.523 4.400 1.00 93.81 120 LEU A C 1
ATOM 991 O O . LEU A 1 120 ? -33.541 -18.876 3.417 1.00 93.81 120 LEU A O 1
ATOM 995 N N . SER A 1 121 ? -33.423 -17.849 5.414 1.00 92.12 121 SER A N 1
ATOM 996 C CA . SER A 1 121 ? -34.776 -17.284 5.412 1.00 92.12 121 SER A CA 1
ATOM 997 C C . SER A 1 121 ? -34.749 -15.810 4.991 1.00 92.12 121 SER A C 1
ATOM 999 O O . SER A 1 121 ? -33.700 -15.168 5.005 1.00 92.12 121 SER A O 1
ATOM 1001 N N . GLY A 1 122 ? -35.899 -15.270 4.571 1.00 88.31 122 GLY A N 1
ATOM 1002 C CA . GLY A 1 122 ? -36.017 -13.846 4.217 1.00 88.31 122 GLY A CA 1
ATOM 1003 C C . GLY A 1 122 ? -35.175 -13.423 3.007 1.00 88.31 122 GLY A C 1
ATOM 1004 O O . GLY A 1 122 ? -34.752 -12.273 2.915 1.00 88.31 122 GLY A O 1
ATOM 1005 N N . VAL A 1 123 ? -34.903 -14.352 2.085 1.00 90.75 123 VAL A N 1
ATOM 1006 C CA . VAL A 1 123 ? -33.993 -14.111 0.962 1.00 90.75 123 VAL A CA 1
ATOM 1007 C C . VAL A 1 123 ? -34.560 -13.064 0.007 1.00 90.75 123 VAL A C 1
ATOM 1009 O O . VAL A 1 123 ? -35.615 -13.249 -0.598 1.00 90.75 123 VAL A O 1
ATOM 1012 N N . ARG A 1 124 ? -33.816 -11.968 -0.167 1.00 90.38 124 ARG A N 1
ATOM 1013 C CA . ARG A 1 124 ? -34.139 -10.867 -1.079 1.00 90.38 124 ARG A CA 1
ATOM 1014 C C . ARG A 1 124 ? -32.943 -10.575 -1.970 1.00 90.38 124 ARG A C 1
ATOM 1016 O O . ARG A 1 124 ? -31.811 -10.527 -1.507 1.00 90.38 124 ARG A O 1
ATOM 1023 N N . TYR A 1 125 ? -33.183 -10.352 -3.260 1.00 91.69 125 TYR A N 1
ATOM 1024 C CA . TYR A 1 125 ? -32.124 -9.939 -4.184 1.00 91.69 125 TYR A CA 1
ATOM 1025 C C . TYR A 1 125 ? -31.439 -8.651 -3.694 1.00 91.69 125 TYR A C 1
ATOM 1027 O O . TYR A 1 125 ? -32.130 -7.676 -3.401 1.00 91.69 125 TYR A O 1
ATOM 1035 N N . ASN A 1 126 ? -30.103 -8.663 -3.625 1.00 94.00 126 ASN A N 1
ATOM 1036 C CA . ASN A 1 126 ? -29.245 -7.622 -3.038 1.00 94.00 126 ASN A CA 1
ATOM 1037 C C . ASN A 1 126 ? -29.418 -7.389 -1.523 1.00 94.00 126 ASN A C 1
ATOM 1039 O O . ASN A 1 126 ? -28.946 -6.376 -1.019 1.00 94.00 126 ASN A O 1
ATOM 1043 N N . GLY A 1 127 ? -30.085 -8.289 -0.797 1.00 94.62 127 GLY A N 1
ATOM 1044 C CA . GLY A 1 127 ? -30.087 -8.267 0.667 1.00 94.62 127 GLY A CA 1
ATOM 1045 C C . GLY A 1 127 ? -28.774 -8.792 1.253 1.00 94.62 127 GLY A C 1
ATOM 1046 O O . GLY A 1 127 ? -28.030 -9.492 0.565 1.00 94.62 127 GLY A O 1
ATOM 1047 N N . ASN A 1 128 ? -28.526 -8.500 2.529 1.00 96.56 128 ASN A N 1
ATOM 1048 C CA . ASN A 1 128 ? -27.372 -9.009 3.272 1.00 96.56 128 ASN A CA 1
ATOM 1049 C C . ASN A 1 128 ? -27.788 -10.147 4.212 1.00 96.56 128 ASN A C 1
ATOM 1051 O O . ASN A 1 128 ? -28.909 -10.164 4.722 1.00 96.56 128 ASN A O 1
ATOM 1055 N N . ALA A 1 129 ? -26.884 -11.090 4.463 1.00 95.50 129 ALA A N 1
ATOM 1056 C CA . ALA A 1 129 ? -27.026 -12.108 5.503 1.00 95.50 129 ALA A CA 1
ATOM 1057 C C . ALA A 1 129 ? -25.667 -12.571 6.018 1.00 95.50 129 ALA A C 1
ATOM 1059 O O . ALA A 1 129 ? -24.648 -12.397 5.360 1.00 95.50 129 ALA A O 1
ATOM 1060 N N . LEU A 1 130 ? -25.657 -13.232 7.171 1.00 97.00 130 LEU A N 1
ATOM 1061 C CA . LEU A 1 130 ? -24.480 -13.937 7.663 1.00 97.00 130 LEU A CA 1
ATOM 1062 C C . LEU A 1 130 ? -24.539 -15.404 7.242 1.00 97.00 130 LEU A C 1
ATOM 1064 O O . LEU A 1 130 ? -25.564 -16.071 7.377 1.00 97.00 130 LEU A O 1
ATOM 1068 N N . CYS A 1 131 ? -23.420 -15.927 6.750 1.00 96.12 131 CYS A N 1
ATOM 1069 C CA . CYS A 1 131 ? -23.286 -17.349 6.479 1.00 96.12 131 CYS A CA 1
ATOM 1070 C C . CYS A 1 131 ? -23.336 -18.139 7.799 1.00 96.12 131 CYS A C 1
ATOM 1072 O O . CYS A 1 131 ? -22.421 -17.978 8.609 1.00 96.12 131 CYS A O 1
ATOM 1074 N N . PRO A 1 132 ? -24.288 -19.067 8.002 1.00 96.31 132 PRO A N 1
ATOM 1075 C CA . PRO A 1 132 ? -24.350 -19.865 9.227 1.00 96.31 132 PRO A CA 1
ATOM 1076 C C . PRO A 1 132 ? -23.142 -20.798 9.375 1.00 96.31 132 PRO A C 1
ATOM 1078 O O . PRO A 1 132 ? -22.792 -21.195 10.478 1.00 96.31 132 PRO A O 1
ATOM 1081 N N . SER A 1 133 ? -22.470 -21.138 8.269 1.00 95.06 133 SER A N 1
ATOM 1082 C CA . SER A 1 133 ? -21.326 -22.043 8.311 1.00 95.06 133 SER A CA 1
ATOM 1083 C C . SER A 1 133 ? -19.979 -21.356 8.544 1.00 95.06 133 SER A C 1
ATOM 1085 O O . SER A 1 133 ? -19.078 -22.009 9.066 1.00 95.06 133 SER A O 1
ATOM 1087 N N . CYS A 1 134 ? -19.770 -20.125 8.074 1.00 93.75 134 CYS A N 1
ATOM 1088 C CA . CYS A 1 134 ? -18.460 -19.461 8.163 1.00 93.75 134 CYS A CA 1
ATOM 1089 C C . CYS A 1 134 ? -18.505 -18.062 8.786 1.00 93.75 134 CYS A C 1
ATOM 1091 O O . CYS A 1 134 ? -17.454 -17.437 8.920 1.00 93.75 134 CYS A O 1
ATOM 1093 N N . GLY A 1 135 ? -19.695 -17.564 9.130 1.00 94.25 135 GLY A N 1
ATOM 1094 C CA . GLY A 1 135 ? -19.911 -16.257 9.749 1.00 94.25 135 GLY A CA 1
ATOM 1095 C C . GLY A 1 135 ? -19.668 -15.058 8.831 1.00 94.25 135 GLY A C 1
ATOM 1096 O O . GLY A 1 135 ? -19.736 -13.925 9.290 1.00 94.25 135 GLY A O 1
ATOM 1097 N N . ARG A 1 136 ? -19.353 -15.270 7.547 1.00 93.88 136 ARG A N 1
ATOM 1098 C CA . ARG A 1 136 ? -19.079 -14.175 6.610 1.00 93.88 136 ARG A CA 1
ATOM 1099 C C . ARG A 1 136 ? -20.368 -13.455 6.227 1.00 93.88 136 ARG A C 1
ATOM 1101 O O . ARG A 1 136 ? -21.371 -14.118 5.973 1.00 93.88 136 ARG A O 1
ATOM 1108 N N . GLU A 1 137 ? -20.311 -12.132 6.136 1.00 95.69 137 GLU A N 1
ATOM 1109 C CA . GLU A 1 137 ? -21.371 -11.338 5.521 1.00 95.69 137 GLU A CA 1
ATOM 1110 C C . GLU A 1 137 ? -21.450 -11.631 4.019 1.00 95.69 137 GLU A C 1
ATOM 1112 O O . GLU A 1 137 ? -20.435 -11.656 3.322 1.00 95.69 137 GLU A O 1
ATOM 1117 N N . LEU A 1 138 ? -22.659 -11.918 3.550 1.00 96.50 138 LEU A N 1
ATOM 1118 C CA . LEU A 1 138 ? -22.981 -12.336 2.197 1.00 96.50 138 LEU A CA 1
ATOM 1119 C C . LEU A 1 138 ? -23.980 -11.368 1.579 1.00 96.50 138 LEU A C 1
ATOM 1121 O O . LEU A 1 138 ? -24.995 -11.050 2.198 1.00 96.50 138 LEU A O 1
ATOM 1125 N N . ILE A 1 139 ? -23.761 -11.027 0.314 1.00 96.75 139 ILE A N 1
ATOM 1126 C CA . ILE A 1 139 ? -24.755 -10.357 -0.522 1.00 96.75 139 ILE A CA 1
ATOM 1127 C C . ILE A 1 139 ? -25.562 -11.425 -1.266 1.00 96.75 139 ILE A C 1
ATOM 1129 O O . ILE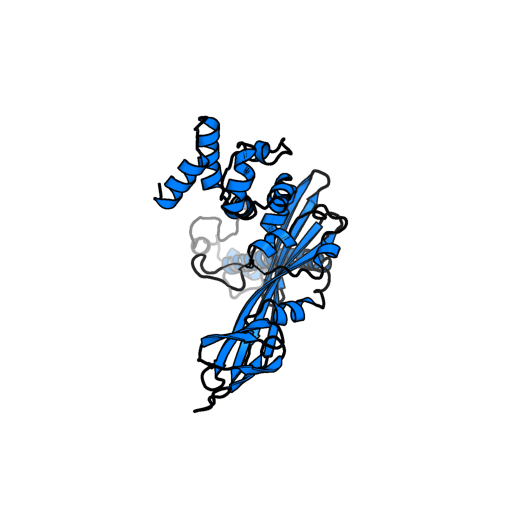 A 1 139 ? -25.028 -12.297 -1.952 1.00 96.75 139 ILE A O 1
ATOM 1133 N N . MET A 1 140 ? -26.880 -11.378 -1.152 1.00 95.69 140 MET A N 1
ATOM 1134 C CA . MET A 1 140 ? -27.771 -12.349 -1.775 1.00 95.69 140 MET A CA 1
ATOM 1135 C C . MET A 1 140 ? -27.944 -12.058 -3.268 1.00 95.69 140 MET A C 1
ATOM 1137 O O . MET A 1 140 ? -28.449 -11.001 -3.661 1.00 95.69 140 MET A O 1
ATOM 1141 N N . LYS A 1 141 ? -27.595 -13.022 -4.123 1.00 95.38 141 LYS A N 1
ATOM 1142 C CA . LYS A 1 141 ? -27.716 -12.914 -5.582 1.00 95.38 141 LYS A CA 1
ATOM 1143 C C . LYS A 1 141 ? -28.428 -14.136 -6.146 1.00 95.38 141 LYS A C 1
ATOM 1145 O O . LYS A 1 141 ? -27.985 -15.267 -5.978 1.00 95.38 141 LYS A O 1
ATOM 1150 N N . SER A 1 142 ? -29.528 -13.905 -6.857 1.00 93.06 142 SER A N 1
ATOM 1151 C CA . SER A 1 142 ? -30.197 -14.978 -7.592 1.00 93.06 142 SER A CA 1
ATOM 1152 C C . SER A 1 142 ? -29.427 -15.278 -8.878 1.00 93.06 142 SER A C 1
ATOM 1154 O O . SER A 1 142 ? -29.176 -14.338 -9.642 1.00 93.06 142 SER A O 1
ATOM 1156 N N . ARG A 1 143 ? -29.131 -16.550 -9.171 1.00 90.94 143 ARG A N 1
ATOM 1157 C CA . ARG A 1 143 ? -28.347 -16.950 -10.357 1.00 90.94 143 ARG A CA 1
ATOM 1158 C C . ARG A 1 143 ? -28.929 -16.407 -11.664 1.00 90.94 143 ARG A C 1
ATOM 1160 O O . ARG A 1 143 ? -28.198 -15.841 -12.466 1.00 90.94 143 ARG A O 1
ATOM 1167 N N . GLY A 1 144 ? -30.254 -16.449 -11.818 1.00 88.88 144 GLY A N 1
ATOM 1168 C CA . GLY A 1 144 ? -30.941 -15.954 -13.019 1.00 88.88 144 GLY A CA 1
ATOM 1169 C C . GLY A 1 144 ? -30.951 -14.429 -13.219 1.00 88.88 144 GLY A C 1
ATOM 1170 O O . GLY A 1 144 ? -31.292 -13.978 -14.303 1.00 88.88 144 GLY A O 1
ATOM 1171 N N . ARG A 1 145 ? -30.594 -13.616 -12.209 1.00 89.62 145 ARG A N 1
ATOM 1172 C CA . ARG A 1 145 ? -30.591 -12.132 -12.315 1.00 89.62 145 ARG A CA 1
ATOM 1173 C C . ARG A 1 145 ? -29.215 -11.495 -12.156 1.00 89.62 145 ARG A C 1
ATOM 1175 O O . ARG A 1 145 ? -29.078 -10.296 -12.372 1.00 89.62 145 ARG A O 1
ATOM 1182 N N . MET A 1 146 ? -28.224 -12.263 -11.715 1.00 89.06 146 MET A N 1
ATOM 1183 C CA . MET A 1 146 ? -26.909 -11.744 -11.348 1.00 89.06 146 MET A CA 1
ATOM 1184 C C . MET A 1 146 ? -26.114 -11.224 -12.556 1.00 89.06 146 MET A C 1
ATOM 1186 O O . MET A 1 146 ? -25.328 -10.292 -12.402 1.00 89.06 146 MET A O 1
ATOM 1190 N N . GLY A 1 147 ? -26.322 -11.806 -13.741 1.00 88.25 147 GLY A N 1
ATOM 1191 C CA . GLY A 1 147 ? -25.535 -11.488 -14.931 1.00 88.25 147 GLY A CA 1
ATOM 1192 C C . GLY A 1 147 ? -24.052 -11.837 -14.758 1.00 88.25 147 GLY A C 1
ATOM 1193 O O . GLY A 1 147 ? -23.702 -12.778 -14.043 1.00 88.25 147 GLY A O 1
ATOM 1194 N N . ASN A 1 148 ? -23.176 -11.067 -15.410 1.00 90.62 148 ASN A N 1
ATOM 1195 C CA . ASN A 1 148 ? -21.724 -11.215 -15.300 1.00 90.62 148 ASN A CA 1
ATOM 1196 C C . ASN A 1 148 ? -21.193 -10.500 -14.047 1.00 90.62 148 ASN A C 1
ATOM 1198 O O . ASN A 1 148 ? -20.760 -9.348 -14.113 1.00 90.62 148 ASN A O 1
ATOM 1202 N N . LEU A 1 149 ? -21.259 -11.178 -12.900 1.00 94.25 149 LEU A N 1
ATOM 1203 C CA . LEU A 1 149 ? -20.736 -10.661 -11.640 1.00 94.25 149 LEU A CA 1
ATOM 1204 C C . LEU A 1 149 ? -19.247 -10.980 -11.494 1.00 94.25 149 LEU A C 1
ATOM 1206 O O . LEU A 1 149 ? -18.841 -12.146 -11.446 1.00 94.25 149 LEU A O 1
ATOM 1210 N N . PHE A 1 150 ? -18.457 -9.924 -11.348 1.00 95.19 150 PHE A N 1
ATOM 1211 C CA . PHE A 1 150 ? -17.071 -10.006 -10.925 1.00 95.19 150 PHE A CA 1
ATOM 1212 C C . PHE A 1 150 ? -16.773 -8.909 -9.908 1.00 95.19 150 PHE A C 1
ATOM 1214 O O . PHE A 1 150 ? -17.347 -7.822 -9.979 1.00 95.19 150 PHE A O 1
ATOM 1221 N N . ASP A 1 151 ? -15.825 -9.181 -9.021 1.00 96.62 151 ASP A N 1
ATOM 1222 C CA . ASP A 1 151 ? -15.302 -8.202 -8.072 1.00 96.62 151 ASP A CA 1
ATOM 1223 C C . ASP A 1 151 ? -13.817 -8.001 -8.286 1.00 96.62 151 ASP A C 1
ATOM 1225 O O . ASP A 1 151 ? -13.115 -8.886 -8.786 1.00 96.62 151 ASP A O 1
ATOM 1229 N N . ARG A 1 152 ? -13.333 -6.828 -7.885 1.00 96.94 152 ARG A N 1
ATOM 1230 C CA . ARG A 1 152 ? -11.919 -6.493 -7.946 1.00 96.94 152 ARG A CA 1
ATOM 1231 C C . ARG A 1 152 ? -11.449 -5.988 -6.608 1.00 96.94 152 ARG A C 1
ATOM 1233 O O . ARG A 1 152 ? -12.082 -5.117 -6.031 1.00 96.94 152 ARG A O 1
ATOM 1240 N N . GLU A 1 153 ? -10.301 -6.488 -6.184 1.00 97.44 153 GLU A N 1
ATOM 1241 C CA . GLU A 1 153 ? -9.662 -6.050 -4.953 1.00 97.44 153 GLU A CA 1
ATOM 1242 C C . GLU A 1 153 ? -8.163 -5.879 -5.144 1.00 97.44 153 GLU A C 1
ATOM 1244 O O . GLU A 1 153 ? -7.548 -6.437 -6.059 1.00 97.44 153 GLU A O 1
ATOM 1249 N N . THR A 1 154 ? -7.566 -5.097 -4.253 1.00 97.75 154 THR A N 1
ATOM 1250 C CA . THR A 1 154 ? -6.117 -4.914 -4.197 1.00 97.75 154 THR A CA 1
ATOM 1251 C C . THR A 1 154 ? -5.596 -5.476 -2.889 1.00 97.75 154 THR A C 1
ATOM 1253 O O . THR A 1 154 ? -6.149 -5.213 -1.822 1.00 97.75 154 THR A O 1
ATOM 1256 N N . CYS A 1 155 ? -4.498 -6.222 -2.947 1.00 97.12 155 CYS A N 1
ATOM 1257 C CA . CYS A 1 155 ? -3.804 -6.665 -1.748 1.00 97.12 155 CYS A CA 1
ATOM 1258 C C . CYS A 1 155 ? -2.309 -6.376 -1.812 1.00 97.12 155 CYS A C 1
ATOM 1260 O O . CYS A 1 155 ? -1.727 -6.184 -2.879 1.00 97.12 155 CYS A O 1
ATOM 1262 N N . GLN A 1 156 ? -1.692 -6.311 -0.641 1.00 98.12 156 GLN A N 1
ATOM 1263 C CA . GLN A 1 156 ? -0.288 -6.001 -0.469 1.00 98.12 156 GLN A CA 1
ATOM 1264 C C . GLN A 1 156 ? 0.414 -7.104 0.313 1.00 98.12 156 GLN A C 1
ATOM 1266 O O . GLN A 1 156 ? -0.131 -7.668 1.263 1.00 98.12 156 GLN A O 1
ATOM 1271 N N . VAL A 1 157 ? 1.655 -7.383 -0.069 1.00 98.06 157 VAL A N 1
ATOM 1272 C CA . VAL A 1 157 ? 2.546 -8.296 0.646 1.00 98.06 157 VAL A CA 1
ATOM 1273 C C . VAL A 1 157 ? 3.840 -7.565 0.956 1.00 98.06 157 VAL A C 1
ATOM 1275 O O . VAL A 1 157 ? 4.466 -7.014 0.052 1.00 98.06 157 VAL A O 1
ATOM 1278 N N . ILE A 1 158 ? 4.267 -7.606 2.217 1.00 98.00 158 ILE A N 1
ATOM 1279 C CA . ILE A 1 158 ? 5.601 -7.156 2.619 1.00 98.00 158 ILE A CA 1
ATOM 1280 C C . ILE A 1 158 ? 6.543 -8.357 2.598 1.00 98.00 158 ILE A C 1
ATOM 1282 O O . ILE A 1 158 ? 6.199 -9.418 3.119 1.00 98.00 158 ILE A O 1
ATOM 1286 N N . GLN A 1 159 ? 7.727 -8.213 2.006 1.00 97.62 159 GLN A N 1
ATOM 1287 C CA . GLN A 1 159 ? 8.788 -9.223 2.057 1.00 97.62 159 GLN A CA 1
ATOM 1288 C C . GLN A 1 159 ? 10.145 -8.565 2.294 1.00 97.62 159 GLN A C 1
ATOM 1290 O O . GLN A 1 159 ? 10.411 -7.485 1.775 1.00 97.62 159 GLN A O 1
ATOM 1295 N N . ARG A 1 160 ? 11.014 -9.240 3.045 1.00 97.31 160 ARG A N 1
ATOM 1296 C CA . ARG A 1 160 ? 12.413 -8.841 3.223 1.00 97.31 160 ARG A CA 1
ATOM 1297 C C . ARG A 1 160 ? 13.203 -9.152 1.953 1.00 97.31 160 ARG A C 1
ATOM 1299 O O . ARG A 1 160 ? 13.134 -10.280 1.466 1.00 97.31 160 ARG A O 1
ATOM 1306 N N . THR A 1 161 ? 13.947 -8.180 1.431 1.00 96.56 161 THR A N 1
ATOM 1307 C CA . THR A 1 161 ? 14.862 -8.375 0.284 1.00 96.56 161 THR A CA 1
ATOM 1308 C C . THR A 1 161 ? 16.329 -8.219 0.672 1.00 96.56 161 THR A C 1
ATOM 1310 O O . THR A 1 161 ? 17.195 -8.737 -0.026 1.00 96.56 161 THR A O 1
ATOM 1313 N N . ALA A 1 162 ? 16.604 -7.551 1.792 1.00 94.62 162 ALA A N 1
ATOM 1314 C CA . ALA A 1 162 ? 17.897 -7.486 2.472 1.00 94.62 162 ALA A CA 1
ATOM 1315 C C . ALA A 1 162 ? 17.656 -7.204 3.974 1.00 94.62 162 ALA A C 1
ATOM 1317 O O . ALA A 1 162 ? 16.528 -6.864 4.334 1.00 94.62 162 ALA A O 1
ATOM 1318 N N . PRO A 1 163 ? 18.657 -7.328 4.866 1.00 93.81 163 PRO A N 1
ATOM 1319 C CA . PRO A 1 163 ? 18.482 -7.006 6.291 1.00 93.81 163 PRO A CA 1
ATOM 1320 C C . PRO A 1 163 ? 17.944 -5.586 6.540 1.00 93.81 163 PRO A C 1
ATOM 1322 O O . PRO A 1 163 ? 17.117 -5.364 7.415 1.00 93.81 163 PRO A O 1
ATOM 1325 N N . ASP A 1 164 ? 18.359 -4.632 5.713 1.00 95.69 164 ASP A N 1
ATOM 1326 C CA . ASP A 1 164 ? 18.007 -3.216 5.784 1.00 95.69 164 ASP A CA 1
ATOM 1327 C C . ASP A 1 164 ? 16.899 -2.809 4.795 1.00 95.69 164 ASP A C 1
ATOM 1329 O O . ASP A 1 164 ? 16.633 -1.619 4.610 1.00 95.69 164 ASP A O 1
ATOM 1333 N N . GLU A 1 165 ? 16.254 -3.775 4.130 1.00 97.19 165 GLU A N 1
ATOM 1334 C CA . GLU A 1 165 ? 15.328 -3.508 3.031 1.00 97.19 165 GLU A CA 1
ATOM 1335 C C . GLU A 1 165 ? 14.112 -4.434 2.993 1.00 97.19 165 GLU A C 1
ATOM 1337 O O . GLU A 1 165 ? 14.214 -5.666 2.970 1.00 97.19 165 GLU A O 1
ATOM 1342 N N . VAL A 1 166 ? 12.949 -3.807 2.832 1.00 97.88 166 VAL A N 1
ATOM 1343 C CA . VAL A 1 166 ? 11.685 -4.481 2.543 1.00 97.88 166 VAL A CA 1
ATOM 1344 C C . VAL A 1 166 ? 11.127 -4.048 1.189 1.00 97.88 166 VAL A C 1
ATOM 1346 O O . VAL A 1 166 ? 11.364 -2.938 0.706 1.00 97.88 166 VAL A O 1
ATOM 1349 N N . VAL A 1 167 ? 10.342 -4.929 0.574 1.00 98.31 167 VAL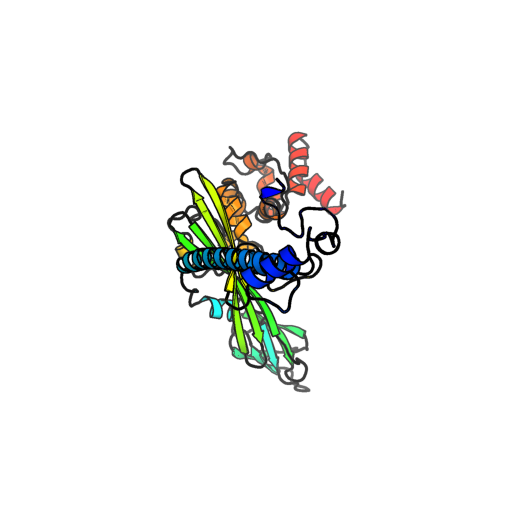 A N 1
ATOM 1350 C CA . VAL A 1 167 ? 9.528 -4.631 -0.605 1.00 98.31 167 VAL A CA 1
ATOM 1351 C C . VAL A 1 167 ? 8.051 -4.781 -0.265 1.00 98.31 167 VAL A C 1
ATOM 1353 O O . VAL A 1 167 ? 7.623 -5.821 0.236 1.00 98.31 167 VAL A O 1
ATOM 1356 N N . VAL A 1 168 ? 7.268 -3.747 -0.570 1.00 98.50 168 VAL A N 1
ATOM 1357 C CA . VAL A 1 168 ? 5.806 -3.817 -0.632 1.00 98.50 168 VAL A CA 1
ATOM 1358 C C . VAL A 1 168 ? 5.424 -4.196 -2.056 1.00 98.50 168 VAL A C 1
ATOM 1360 O O . VAL A 1 168 ? 5.714 -3.472 -3.010 1.00 98.50 168 VAL A O 1
ATOM 1363 N N . ARG A 1 169 ? 4.794 -5.354 -2.210 1.00 98.25 169 ARG A N 1
ATOM 1364 C CA . ARG A 1 169 ? 4.299 -5.877 -3.484 1.00 98.25 169 ARG A CA 1
ATOM 1365 C C . ARG A 1 169 ? 2.801 -5.653 -3.546 1.00 98.25 169 ARG A C 1
ATOM 1367 O O . ARG A 1 169 ? 2.097 -6.093 -2.643 1.00 98.25 169 ARG A O 1
ATOM 1374 N N . VAL A 1 170 ? 2.327 -4.990 -4.592 1.00 98.38 170 VAL A N 1
ATOM 1375 C CA . VAL A 1 170 ? 0.910 -4.682 -4.810 1.00 98.38 170 VAL A CA 1
ATOM 1376 C C . VAL A 1 170 ? 0.355 -5.661 -5.833 1.00 98.38 170 VAL A C 1
ATOM 1378 O O . VAL A 1 170 ? 0.839 -5.713 -6.965 1.00 98.38 170 VAL A O 1
ATOM 1381 N N . PHE A 1 171 ? -0.669 -6.412 -5.451 1.00 97.94 171 PHE A N 1
ATOM 1382 C CA . PHE A 1 171 ? -1.368 -7.368 -6.297 1.00 97.94 171 PHE A CA 1
ATOM 1383 C C . PHE A 1 171 ? -2.790 -6.908 -6.580 1.00 97.94 171 PHE A C 1
ATOM 1385 O O . PHE A 1 171 ? -3.450 -6.301 -5.736 1.00 97.94 171 PHE A O 1
ATOM 1392 N N . LYS A 1 172 ? -3.257 -7.233 -7.779 1.00 97.56 172 LYS A N 1
ATOM 1393 C CA . LYS A 1 172 ? -4.589 -6.930 -8.278 1.00 97.56 172 LYS A CA 1
ATOM 1394 C C . LYS A 1 172 ? -5.325 -8.230 -8.504 1.00 97.56 172 LYS A C 1
ATOM 1396 O O . LYS A 1 172 ? -4.806 -9.131 -9.161 1.00 97.56 172 LYS A O 1
ATOM 1401 N N . ALA A 1 173 ? -6.507 -8.305 -7.922 1.00 97.56 173 ALA A N 1
ATOM 1402 C CA . ALA A 1 173 ? -7.342 -9.482 -7.895 1.00 97.56 173 ALA A CA 1
ATOM 1403 C C . ALA A 1 173 ? -8.612 -9.212 -8.686 1.00 97.56 173 ALA A C 1
ATOM 1405 O O . ALA A 1 173 ? -9.224 -8.161 -8.499 1.00 97.56 173 ALA A O 1
ATOM 1406 N N . THR A 1 174 ? -9.016 -10.155 -9.528 1.00 97.06 174 THR A N 1
ATOM 1407 C CA . THR A 1 174 ? -10.344 -10.154 -10.146 1.00 97.06 174 THR A CA 1
ATOM 1408 C C . THR A 1 174 ? -10.972 -11.519 -9.916 1.00 97.06 174 THR A C 1
ATOM 1410 O O . THR A 1 174 ? -10.408 -12.525 -10.337 1.00 97.06 174 THR A O 1
ATOM 1413 N N . LEU A 1 175 ? -12.110 -11.562 -9.221 1.00 95.94 175 LEU A N 1
ATOM 1414 C CA . LEU A 1 175 ? -12.874 -12.789 -9.002 1.00 95.94 175 LEU A CA 1
ATOM 1415 C C . LEU A 1 175 ? -14.087 -12.792 -9.919 1.00 95.94 175 LEU A C 1
ATOM 1417 O O . LEU A 1 175 ? -14.970 -11.953 -9.767 1.00 95.94 175 LEU A O 1
ATOM 1421 N N . HIS A 1 176 ? -14.148 -13.760 -10.822 1.00 93.75 176 HIS A N 1
ATOM 1422 C CA . HIS A 1 176 ? -15.322 -14.041 -11.633 1.00 93.75 176 HIS A CA 1
ATOM 1423 C C . HIS A 1 176 ? -16.185 -15.085 -10.919 1.00 93.75 176 HIS A C 1
ATOM 1425 O O . HIS A 1 176 ? -15.776 -16.228 -10.719 1.00 93.75 176 HIS A O 1
ATOM 1431 N N . HIS A 1 177 ? -17.397 -14.712 -10.504 1.00 90.00 177 HIS A N 1
ATOM 1432 C CA . HIS A 1 177 ? -18.222 -15.596 -9.664 1.00 90.00 177 HIS A CA 1
ATOM 1433 C C . HIS A 1 177 ? -18.908 -16.719 -10.437 1.00 90.00 177 HIS A C 1
ATOM 1435 O O . HIS A 1 177 ? -19.237 -17.745 -9.849 1.00 90.00 177 HIS A O 1
ATOM 1441 N N . ALA A 1 178 ? -19.101 -16.557 -11.748 1.00 84.25 178 ALA A N 1
ATOM 1442 C CA . ALA A 1 178 ? -19.738 -17.572 -12.588 1.00 84.25 178 ALA A CA 1
ATOM 1443 C C . ALA A 1 178 ? -18.922 -18.876 -12.666 1.00 84.25 178 ALA A C 1
ATOM 1445 O O . ALA A 1 178 ? -19.495 -19.961 -12.647 1.00 84.25 178 ALA A O 1
ATOM 1446 N N . ASN A 1 179 ? -17.593 -18.769 -12.720 1.00 84.94 179 ASN A N 1
ATOM 1447 C CA . ASN A 1 179 ? -16.656 -19.894 -12.811 1.00 84.94 179 ASN A CA 1
ATOM 1448 C C . ASN A 1 179 ? -15.758 -20.035 -11.567 1.00 84.94 179 ASN A C 1
ATOM 1450 O O . ASN A 1 179 ? -14.913 -20.924 -11.530 1.00 84.94 179 ASN A O 1
ATOM 1454 N N . GLN A 1 180 ? -15.941 -19.175 -10.557 1.00 84.12 180 GLN A N 1
ATOM 1455 C CA . GLN A 1 180 ? -15.102 -19.087 -9.355 1.00 84.12 180 GLN A CA 1
ATOM 1456 C C . GLN A 1 180 ? -13.610 -18.884 -9.666 1.00 84.12 180 GLN A C 1
ATOM 1458 O O . GLN A 1 180 ? -12.745 -19.313 -8.898 1.00 84.12 180 GLN A O 1
ATOM 1463 N N . ASP A 1 181 ? -13.305 -18.219 -10.780 1.00 90.81 181 ASP A N 1
ATOM 1464 C CA . ASP A 1 181 ? -11.933 -17.973 -11.198 1.00 90.81 181 ASP A CA 1
ATOM 1465 C C . ASP A 1 181 ? -11.395 -16.682 -10.579 1.00 90.81 181 ASP A C 1
ATOM 1467 O O . ASP A 1 181 ? -11.971 -15.603 -10.731 1.00 90.81 181 ASP A O 1
ATOM 1471 N N . LEU A 1 182 ? -10.283 -16.813 -9.861 1.00 94.06 182 LEU A N 1
ATOM 1472 C CA . LEU A 1 182 ? -9.573 -15.705 -9.239 1.00 94.06 182 LEU A CA 1
ATOM 1473 C C . LEU A 1 182 ? -8.278 -15.463 -10.007 1.00 94.06 182 LEU A C 1
ATOM 1475 O O . LEU A 1 182 ? -7.284 -16.173 -9.790 1.00 94.06 182 LEU A O 1
ATOM 1479 N N . ASP A 1 183 ? -8.287 -14.427 -10.837 1.00 95.00 183 ASP A N 1
ATOM 1480 C CA . ASP A 1 183 ? -7.085 -13.879 -11.449 1.00 95.00 183 ASP A CA 1
ATOM 1481 C C . ASP A 1 183 ? -6.343 -13.007 -10.431 1.00 95.00 183 ASP A C 1
ATOM 1483 O O . ASP A 1 183 ? -6.944 -12.207 -9.709 1.00 95.00 183 ASP A O 1
ATOM 1487 N N . LEU A 1 184 ? -5.027 -13.189 -10.352 1.00 95.94 184 LEU A N 1
ATOM 1488 C CA . LEU A 1 184 ? -4.160 -12.474 -9.426 1.00 95.94 184 LEU A CA 1
ATOM 1489 C C . LEU A 1 184 ? -2.844 -12.145 -10.120 1.00 95.94 184 LEU A C 1
ATOM 1491 O O . LEU A 1 184 ? -2.043 -13.036 -10.407 1.00 95.94 184 LEU A O 1
ATOM 1495 N N . TRP A 1 185 ? -2.576 -10.857 -10.302 1.00 95.81 185 TRP A N 1
ATOM 1496 C CA . TRP A 1 185 ? -1.349 -10.387 -10.934 1.00 95.81 185 TRP A CA 1
ATOM 1497 C C . TRP A 1 185 ? -0.688 -9.278 -10.122 1.00 95.81 185 TRP A C 1
ATOM 1499 O O . TRP A 1 185 ? -1.330 -8.529 -9.387 1.00 95.81 185 TRP A O 1
ATOM 1509 N N . GLU A 1 186 ? 0.635 -9.184 -10.225 1.00 97.06 186 GLU A N 1
ATOM 1510 C CA . GLU A 1 186 ? 1.422 -8.197 -9.490 1.00 97.06 186 GLU A CA 1
ATOM 1511 C C . GLU A 1 186 ? 1.528 -6.894 -10.291 1.00 97.06 186 GLU A C 1
ATOM 1513 O O . GLU A 1 186 ? 2.066 -6.876 -11.400 1.00 97.06 186 GLU A O 1
ATOM 1518 N N . ALA A 1 187 ? 1.026 -5.797 -9.728 1.00 97.06 187 ALA A N 1
ATOM 1519 C CA . ALA A 1 187 ? 0.964 -4.498 -10.385 1.00 97.06 187 ALA A CA 1
ATOM 1520 C C . ALA A 1 187 ? 2.161 -3.603 -10.084 1.00 97.06 187 ALA A C 1
ATOM 1522 O O . ALA A 1 187 ? 2.629 -2.892 -10.979 1.00 97.06 187 ALA A O 1
ATOM 1523 N N . ALA A 1 188 ? 2.657 -3.633 -8.846 1.00 97.88 188 ALA A N 1
ATOM 1524 C CA . ALA A 1 188 ? 3.702 -2.725 -8.399 1.00 97.88 188 ALA A CA 1
ATOM 1525 C C . ALA A 1 188 ? 4.612 -3.350 -7.337 1.00 97.88 188 ALA A C 1
ATOM 1527 O O . ALA A 1 188 ? 4.203 -4.229 -6.581 1.00 97.88 188 ALA A O 1
ATOM 1528 N N . ARG A 1 189 ? 5.842 -2.843 -7.261 1.00 98.06 189 ARG A N 1
ATOM 1529 C CA . ARG A 1 189 ? 6.824 -3.127 -6.211 1.00 98.06 189 ARG A CA 1
ATOM 1530 C C . ARG A 1 189 ? 7.383 -1.812 -5.697 1.00 98.06 189 ARG A C 1
ATOM 1532 O O . ARG A 1 189 ? 7.911 -1.021 -6.478 1.00 98.06 189 ARG A O 1
ATOM 1539 N N . GLN A 1 190 ? 7.286 -1.586 -4.396 1.00 98.31 190 GLN A N 1
ATOM 1540 C CA . GLN A 1 190 ? 7.824 -0.414 -3.718 1.00 98.31 190 GLN A CA 1
ATOM 1541 C C . GLN A 1 190 ? 8.892 -0.894 -2.729 1.00 98.31 190 GLN A C 1
ATOM 1543 O O . GLN A 1 190 ? 8.576 -1.491 -1.705 1.00 98.31 190 GLN A O 1
ATOM 1548 N N . PHE A 1 191 ? 10.162 -0.680 -3.060 1.00 98.12 191 PHE A N 1
ATOM 1549 C CA . PHE A 1 191 ? 11.283 -1.015 -2.187 1.00 98.12 191 PHE A CA 1
ATOM 1550 C C . PHE A 1 191 ? 11.572 0.147 -1.250 1.00 98.12 191 PHE A C 1
ATOM 1552 O O . PHE A 1 191 ? 11.580 1.302 -1.687 1.00 98.12 191 PHE A O 1
ATOM 1559 N N . ILE A 1 192 ? 11.845 -0.178 0.007 1.00 97.88 192 ILE A N 1
ATOM 1560 C CA . ILE A 1 192 ? 12.152 0.771 1.069 1.00 97.88 192 ILE A CA 1
ATOM 1561 C C . ILE A 1 192 ? 13.376 0.229 1.796 1.00 97.88 192 ILE A C 1
ATOM 1563 O O . ILE A 1 192 ? 13.330 -0.865 2.357 1.00 97.88 192 ILE A O 1
ATOM 1567 N N . ARG A 1 193 ? 14.469 0.987 1.750 1.00 96.88 193 ARG A N 1
ATOM 1568 C CA . ARG A 1 193 ? 15.751 0.636 2.360 1.00 96.88 193 ARG A CA 1
ATOM 1569 C C . ARG A 1 193 ? 16.166 1.707 3.350 1.00 96.88 193 ARG A C 1
ATOM 1571 O O . ARG A 1 193 ? 16.106 2.891 3.018 1.00 96.88 193 ARG A O 1
ATOM 1578 N N . GLN A 1 194 ? 16.635 1.302 4.522 1.00 95.50 194 GLN A N 1
ATOM 1579 C CA . GLN A 1 194 ? 17.287 2.206 5.461 1.00 95.50 194 GLN A CA 1
ATOM 1580 C C . GLN A 1 194 ? 18.801 2.038 5.352 1.00 95.50 194 GLN A C 1
ATOM 1582 O O . GLN A 1 194 ? 19.344 0.999 5.698 1.00 95.50 194 GLN A O 1
ATOM 1587 N N . ARG A 1 195 ? 19.510 3.065 4.879 1.00 92.44 195 ARG A N 1
ATOM 1588 C CA . ARG A 1 195 ? 20.977 3.023 4.861 1.00 92.44 195 ARG A CA 1
ATOM 1589 C C . ARG A 1 195 ? 21.544 3.039 6.287 1.00 92.44 195 ARG A C 1
ATOM 1591 O O . ARG A 1 195 ? 20.903 3.600 7.174 1.00 92.44 195 ARG A O 1
ATOM 1598 N N . PRO A 1 196 ? 22.797 2.587 6.488 1.00 86.50 196 PRO A N 1
ATOM 1599 C CA . PRO A 1 196 ? 23.494 2.710 7.773 1.00 86.50 196 PRO A CA 1
ATOM 1600 C C . PRO A 1 196 ? 23.536 4.138 8.334 1.00 86.50 196 PRO A C 1
ATOM 1602 O O . PRO A 1 196 ? 23.552 4.329 9.541 1.00 86.50 196 PRO A O 1
ATOM 1605 N N . SER A 1 197 ? 23.492 5.157 7.468 1.00 85.50 197 SER A N 1
ATOM 1606 C CA . SER A 1 197 ? 23.423 6.567 7.872 1.00 85.50 197 SER A CA 1
ATOM 1607 C C . SER A 1 197 ? 22.052 7.002 8.419 1.00 85.50 197 SER A C 1
ATOM 1609 O O . SER A 1 197 ? 21.838 8.192 8.621 1.00 85.50 197 SER A O 1
ATOM 1611 N N . GLY A 1 198 ? 21.075 6.097 8.520 1.00 81.75 198 GLY A N 1
ATOM 1612 C CA . GLY A 1 198 ? 19.680 6.393 8.863 1.00 81.75 198 GLY A CA 1
ATOM 1613 C C . GLY A 1 198 ? 18.840 6.955 7.708 1.00 81.75 198 GLY A C 1
ATOM 1614 O O . GLY A 1 198 ? 17.621 7.060 7.829 1.00 81.75 198 GLY A O 1
ATOM 1615 N N . LYS A 1 199 ? 19.454 7.279 6.559 1.00 88.81 199 LYS A N 1
ATOM 1616 C CA . LYS A 1 199 ? 18.747 7.830 5.393 1.00 88.81 199 LYS A CA 1
ATOM 1617 C C . LYS A 1 199 ? 17.897 6.756 4.717 1.00 88.81 199 LYS A C 1
ATOM 1619 O O . LYS A 1 199 ? 18.399 5.686 4.373 1.00 88.81 199 LYS A O 1
ATOM 1624 N N . LEU A 1 200 ? 16.637 7.086 4.447 1.00 93.88 200 LEU A N 1
ATOM 1625 C CA . LEU A 1 200 ? 15.747 6.241 3.659 1.00 93.88 200 LEU A CA 1
ATOM 1626 C C . LEU A 1 200 ? 15.980 6.398 2.160 1.00 93.88 200 LEU A C 1
ATOM 1628 O O . LEU A 1 200 ? 16.088 7.507 1.631 1.00 93.88 200 LEU A O 1
ATOM 1632 N N . GLU A 1 201 ? 15.959 5.269 1.466 1.00 95.62 201 GLU A N 1
ATOM 1633 C CA . GLU A 1 201 ? 15.874 5.199 0.017 1.00 95.62 201 GLU A CA 1
ATOM 1634 C C . GLU A 1 201 ? 14.631 4.437 -0.397 1.00 95.62 201 GLU A C 1
ATOM 1636 O O . GLU A 1 201 ? 14.340 3.354 0.113 1.00 95.62 201 GLU A O 1
ATOM 1641 N N . THR A 1 202 ? 13.907 4.993 -1.367 1.00 96.50 202 THR A N 1
ATOM 1642 C CA . THR A 1 202 ? 12.763 4.309 -1.959 1.00 96.50 202 THR A CA 1
ATOM 1643 C C . THR A 1 202 ? 12.940 4.189 -3.460 1.00 96.50 202 THR A C 1
ATOM 1645 O O . THR A 1 202 ? 13.431 5.100 -4.124 1.00 96.50 202 THR A O 1
ATOM 1648 N N . SER A 1 203 ? 12.541 3.045 -4.005 1.00 96.75 203 SER A N 1
ATOM 1649 C CA . SER A 1 203 ? 12.444 2.848 -5.449 1.00 96.75 203 SER A CA 1
ATOM 1650 C C . SER A 1 203 ? 11.148 2.131 -5.771 1.00 96.75 203 SER A C 1
ATOM 1652 O O . SER A 1 203 ? 10.697 1.264 -5.024 1.00 96.75 203 SER A O 1
ATOM 1654 N N . GLN A 1 204 ? 10.517 2.529 -6.867 1.00 97.38 204 GLN A N 1
ATOM 1655 C CA . GLN A 1 204 ? 9.221 2.008 -7.271 1.00 97.38 204 GLN A CA 1
ATOM 1656 C C . GLN A 1 204 ? 9.307 1.467 -8.683 1.00 97.38 204 GLN A C 1
ATOM 1658 O O . GLN A 1 204 ? 10.015 2.020 -9.529 1.00 97.38 204 GLN A O 1
ATOM 1663 N N . TYR A 1 205 ? 8.586 0.380 -8.910 1.00 97.81 205 TYR A N 1
ATOM 1664 C CA . TYR A 1 205 ? 8.473 -0.259 -10.203 1.00 97.81 205 TYR A CA 1
ATOM 1665 C C . TYR A 1 205 ? 7.036 -0.705 -10.413 1.00 97.81 205 TYR A C 1
ATOM 1667 O O . TYR A 1 205 ? 6.377 -1.151 -9.472 1.00 97.81 205 TYR A O 1
ATOM 1675 N N . TYR A 1 206 ? 6.570 -0.643 -11.652 1.00 97.31 206 TYR A N 1
ATOM 1676 C CA . TYR A 1 206 ? 5.273 -1.173 -12.047 1.00 97.31 206 TYR A CA 1
ATOM 1677 C C . TYR A 1 206 ? 5.432 -2.223 -13.140 1.00 97.31 206 TYR A C 1
ATOM 1679 O O . TYR A 1 206 ? 6.353 -2.161 -13.960 1.00 97.31 206 TYR A O 1
ATOM 1687 N N . SER A 1 207 ? 4.520 -3.188 -13.150 1.00 95.44 207 SER A N 1
ATOM 1688 C CA . SER A 1 207 ? 4.424 -4.198 -14.197 1.00 95.44 207 SER A CA 1
ATOM 1689 C C . SER A 1 207 ? 3.470 -3.721 -15.286 1.00 95.44 207 SER A C 1
ATOM 1691 O O . SER A 1 207 ? 2.379 -3.214 -15.007 1.00 95.44 207 SER A O 1
ATOM 1693 N N . SER A 1 208 ? 3.870 -3.878 -16.542 1.00 90.88 208 SER A N 1
ATOM 1694 C CA . SER A 1 208 ? 3.053 -3.633 -17.728 1.00 90.88 208 SER A CA 1
ATOM 1695 C C . SER A 1 208 ? 3.224 -4.828 -18.658 1.00 90.88 208 SER A C 1
ATOM 1697 O O . SER A 1 208 ? 4.297 -5.007 -19.229 1.00 90.88 208 SER A O 1
ATOM 1699 N N . PHE A 1 209 ? 2.188 -5.669 -18.755 1.00 86.19 209 PHE A N 1
ATOM 1700 C CA . PHE A 1 209 ? 2.188 -6.891 -19.573 1.00 86.19 209 PHE A CA 1
ATOM 1701 C C . PHE A 1 209 ? 3.400 -7.805 -19.300 1.00 86.19 209 PHE A C 1
ATOM 1703 O O . PHE A 1 209 ? 4.090 -8.241 -20.216 1.00 86.19 209 PHE A O 1
ATOM 1710 N N . GLY A 1 210 ? 3.715 -8.032 -18.020 1.00 85.44 210 GLY A N 1
ATOM 1711 C CA . GLY A 1 210 ? 4.852 -8.865 -17.602 1.00 85.44 210 GLY A CA 1
ATOM 1712 C C . GLY A 1 210 ? 6.224 -8.186 -17.701 1.00 85.44 210 GLY A C 1
ATOM 1713 O O . GLY A 1 210 ? 7.231 -8.784 -17.324 1.00 85.44 210 GLY A O 1
ATOM 1714 N N . VAL A 1 211 ? 6.291 -6.931 -18.159 1.00 92.19 211 VAL A N 1
ATOM 1715 C CA . VAL A 1 211 ? 7.529 -6.145 -18.213 1.00 92.19 211 VAL A CA 1
ATOM 1716 C C . VAL A 1 211 ? 7.560 -5.129 -17.077 1.00 92.19 211 VAL A C 1
ATOM 1718 O O . VAL A 1 211 ? 6.693 -4.259 -16.979 1.00 92.19 211 VAL A O 1
ATOM 1721 N N . TRP A 1 212 ? 8.597 -5.206 -16.244 1.00 96.38 212 TRP A N 1
ATOM 1722 C CA . TRP A 1 212 ? 8.839 -4.248 -15.168 1.00 96.38 212 TRP A CA 1
ATOM 1723 C C . TRP A 1 212 ? 9.443 -2.946 -15.695 1.00 96.38 212 TRP A C 1
ATOM 1725 O O . TRP A 1 212 ? 10.378 -2.954 -16.498 1.00 96.38 212 TRP A O 1
ATOM 1735 N N . LYS A 1 213 ? 8.921 -1.820 -15.212 1.00 95.81 213 LYS A N 1
ATOM 1736 C CA . LYS A 1 213 ? 9.368 -0.465 -15.547 1.00 95.81 213 LYS A CA 1
ATOM 1737 C C . LYS A 1 213 ? 9.581 0.335 -14.266 1.00 95.81 213 LYS A C 1
ATOM 1739 O O . LYS A 1 213 ? 8.835 0.161 -13.307 1.00 95.81 213 LYS A O 1
ATOM 1744 N N . ALA A 1 214 ? 10.599 1.190 -14.248 1.00 96.06 214 ALA A N 1
ATOM 1745 C CA . ALA A 1 214 ? 10.871 2.073 -13.119 1.00 96.06 214 ALA A CA 1
ATOM 1746 C C . ALA A 1 214 ? 9.824 3.195 -13.020 1.00 96.06 214 ALA A C 1
ATOM 1748 O O . ALA A 1 214 ? 9.324 3.681 -14.036 1.00 96.06 214 ALA A O 1
ATOM 1749 N N . GLY A 1 215 ? 9.527 3.612 -11.790 1.00 95.19 215 GLY A N 1
ATOM 1750 C CA . GLY A 1 215 ? 8.559 4.655 -11.463 1.00 95.19 215 GLY A CA 1
ATOM 1751 C C . GLY A 1 215 ? 7.176 4.119 -11.092 1.00 95.19 215 GLY A C 1
ATOM 1752 O O . GLY A 1 215 ? 6.992 2.934 -10.810 1.00 95.19 215 GLY A O 1
ATOM 1753 N N . THR A 1 216 ? 6.199 5.023 -11.079 1.00 93.56 216 THR A N 1
ATOM 1754 C CA . THR A 1 216 ? 4.779 4.711 -10.893 1.00 93.56 216 THR A CA 1
ATOM 1755 C C . THR A 1 216 ? 4.110 4.416 -12.232 1.00 93.56 216 THR A C 1
ATOM 1757 O O . THR A 1 216 ? 4.570 4.857 -13.289 1.00 93.56 216 THR A O 1
ATOM 1760 N N . ARG A 1 217 ? 3.010 3.652 -12.204 1.00 93.69 217 ARG A N 1
ATOM 1761 C CA . ARG A 1 217 ? 2.238 3.359 -13.414 1.00 93.69 217 ARG A CA 1
ATOM 1762 C C . ARG A 1 217 ? 1.637 4.663 -13.968 1.00 93.69 217 ARG A C 1
ATOM 1764 O O . ARG A 1 217 ? 0.933 5.349 -13.228 1.00 93.69 217 ARG A O 1
ATOM 1771 N N . PRO A 1 218 ? 1.859 4.993 -15.254 1.00 91.44 218 PRO A N 1
ATOM 1772 C CA . PRO A 1 218 ? 1.213 6.137 -15.882 1.00 91.44 218 PRO A CA 1
ATOM 1773 C C . PRO A 1 218 ? -0.311 5.996 -15.859 1.00 91.44 218 PRO A C 1
ATOM 1775 O O . PRO A 1 218 ? -0.844 4.929 -16.172 1.00 91.44 218 PRO A O 1
ATOM 1778 N N . VAL A 1 219 ? -1.001 7.084 -15.528 1.00 89.62 219 VAL A N 1
ATOM 1779 C CA . VAL A 1 219 ? -2.462 7.192 -15.593 1.00 89.62 219 VAL A CA 1
ATOM 1780 C C . VAL A 1 219 ? -2.839 8.191 -16.678 1.00 89.62 219 VAL A C 1
ATOM 1782 O O . VAL A 1 219 ? -2.228 9.251 -16.780 1.00 89.62 219 VAL A O 1
ATOM 1785 N N . PHE A 1 220 ? -3.823 7.835 -17.506 1.00 79.69 220 PHE A N 1
ATOM 1786 C CA . PHE A 1 220 ? -4.277 8.686 -18.610 1.00 79.69 220 PHE A CA 1
ATOM 1787 C C . PHE A 1 220 ? -4.909 9.989 -18.102 1.00 79.69 220 PHE A C 1
ATOM 1789 O O . PHE A 1 220 ? -4.638 11.062 -18.628 1.00 79.69 220 PHE A O 1
ATOM 1796 N N . SER A 1 221 ? -5.703 9.895 -17.034 1.00 82.62 221 SER A N 1
ATOM 1797 C CA . SER A 1 221 ? -6.292 11.032 -16.334 1.00 82.62 221 SER A CA 1
ATOM 1798 C C . SER A 1 221 ? -6.090 10.863 -14.835 1.00 82.62 221 SER A C 1
ATOM 1800 O O . SER A 1 221 ? -6.231 9.761 -14.310 1.00 82.62 221 SER A O 1
ATOM 1802 N N . ARG A 1 222 ? -5.776 11.962 -14.144 1.00 76.62 222 ARG A N 1
ATOM 1803 C CA . ARG A 1 222 ? -5.711 12.001 -12.673 1.00 76.62 222 ARG A CA 1
ATOM 1804 C C . ARG A 1 222 ? -7.093 12.092 -12.021 1.00 76.62 222 ARG A C 1
ATOM 1806 O O . ARG A 1 222 ? -7.204 11.877 -10.823 1.00 76.62 222 ARG A O 1
ATOM 1813 N N . TRP A 1 223 ? -8.125 12.398 -12.806 1.00 82.88 223 TRP A N 1
ATOM 1814 C CA . TRP A 1 223 ? -9.500 12.589 -12.338 1.00 82.88 223 TRP A CA 1
ATOM 1815 C C . TRP A 1 223 ? -10.358 11.329 -12.459 1.00 82.88 223 TRP A C 1
ATOM 1817 O O . TRP A 1 223 ? -11.495 11.310 -12.004 1.00 82.88 223 TRP A O 1
ATOM 1827 N N . GLN A 1 224 ? -9.832 10.280 -13.095 1.00 86.31 224 GLN A N 1
ATOM 1828 C CA . GLN A 1 224 ? -10.516 9.002 -13.241 1.00 86.31 224 GLN A CA 1
ATOM 1829 C C . GLN A 1 224 ? -9.777 7.929 -12.457 1.00 86.31 224 GLN A C 1
ATOM 1831 O O . GLN A 1 224 ? -8.550 7.825 -12.515 1.00 86.31 224 GLN A O 1
ATOM 1836 N N . TYR A 1 225 ? -10.544 7.104 -11.749 1.00 89.50 225 TYR A N 1
ATOM 1837 C CA . TYR A 1 225 ? -9.997 5.969 -11.027 1.00 89.50 225 TYR A CA 1
ATOM 1838 C C . TYR A 1 225 ? -9.300 4.993 -11.983 1.00 89.50 225 TYR A C 1
ATOM 1840 O O . TYR A 1 225 ? -9.845 4.612 -13.020 1.00 89.50 225 TYR A O 1
ATOM 1848 N N . ASN A 1 226 ? -8.097 4.550 -11.612 1.00 92.50 226 ASN A N 1
ATOM 1849 C CA . ASN A 1 226 ? -7.342 3.558 -12.364 1.00 92.50 226 ASN A CA 1
ATOM 1850 C C . ASN A 1 226 ? -6.977 2.379 -11.462 1.00 92.50 226 ASN A C 1
ATOM 1852 O O . ASN A 1 226 ? -5.974 2.418 -10.750 1.00 92.50 226 ASN A O 1
ATOM 1856 N N . PHE A 1 227 ? -7.758 1.302 -11.561 1.00 93.69 227 PHE A N 1
ATOM 1857 C CA . PHE A 1 227 ? -7.559 0.089 -10.765 1.00 93.69 227 PHE A CA 1
ATOM 1858 C C . PHE A 1 227 ? -6.125 -0.443 -10.833 1.00 93.69 227 PHE A C 1
ATOM 1860 O O . PHE A 1 227 ? -5.580 -0.874 -9.828 1.00 93.69 227 PHE A O 1
ATOM 1867 N N . ALA A 1 228 ? -5.486 -0.399 -12.001 1.00 92.62 228 ALA A N 1
ATOM 1868 C CA . ALA A 1 228 ? -4.154 -0.960 -12.182 1.00 92.62 228 ALA A CA 1
ATOM 1869 C C . ALA A 1 228 ? -3.029 -0.097 -11.583 1.00 92.62 228 ALA A C 1
ATOM 1871 O O . ALA A 1 228 ? -1.951 -0.625 -11.314 1.00 92.62 228 ALA A O 1
ATOM 1872 N N . ALA A 1 229 ? -3.250 1.212 -11.435 1.00 93.44 229 ALA A N 1
ATOM 1873 C CA . ALA A 1 229 ? -2.279 2.160 -10.886 1.00 93.44 229 ALA A CA 1
ATOM 1874 C C . ALA A 1 229 ? -2.498 2.458 -9.398 1.00 93.44 229 ALA A C 1
ATOM 1876 O O . ALA A 1 229 ? -1.559 2.889 -8.734 1.00 93.44 229 ALA A O 1
ATOM 1877 N N . ASP A 1 230 ? -3.707 2.219 -8.888 1.00 94.38 230 ASP A N 1
ATOM 1878 C CA . ASP A 1 230 ? -4.017 2.306 -7.466 1.00 94.38 230 ASP A CA 1
ATOM 1879 C C . ASP A 1 230 ? -3.110 1.361 -6.665 1.00 94.38 230 ASP A C 1
ATOM 1881 O O . ASP A 1 230 ? -2.876 0.217 -7.058 1.00 94.38 230 ASP A O 1
ATOM 1885 N N . VAL A 1 231 ? -2.572 1.833 -5.551 1.00 95.62 231 VAL A N 1
ATOM 1886 C CA . VAL A 1 231 ? -1.684 1.049 -4.692 1.00 95.62 231 VAL A CA 1
ATOM 1887 C C . VAL A 1 231 ? -2.321 0.697 -3.361 1.00 95.62 231 VAL A C 1
ATOM 1889 O O . VAL A 1 231 ? -1.811 -0.218 -2.725 1.00 95.62 231 VAL A O 1
ATOM 1892 N N . CYS A 1 232 ? -3.429 1.326 -2.960 1.00 95.81 232 CYS A N 1
ATOM 1893 C CA . CYS A 1 232 ? -4.125 1.015 -1.712 1.00 95.81 232 CYS A CA 1
ATOM 1894 C C . CYS A 1 232 ? -4.628 -0.428 -1.736 1.00 95.81 232 CYS A C 1
ATOM 1896 O O . CYS A 1 232 ? -5.253 -0.854 -2.704 1.00 95.81 232 CYS A O 1
ATOM 1898 N N . GLY A 1 233 ? -4.333 -1.207 -0.695 1.00 96.94 233 GLY A N 1
ATOM 1899 C CA . GLY A 1 233 ? -4.683 -2.623 -0.673 1.00 96.94 233 GLY A CA 1
ATOM 1900 C C . GLY A 1 233 ? -4.713 -3.222 0.723 1.00 96.94 233 GLY A C 1
ATOM 1901 O O . GLY A 1 233 ? -4.106 -2.705 1.657 1.00 96.94 233 GLY A O 1
ATOM 1902 N N . TYR A 1 234 ? -5.401 -4.352 0.848 1.00 97.44 234 TYR A N 1
ATOM 1903 C CA . TYR A 1 234 ? -5.417 -5.144 2.071 1.00 97.44 234 TYR A CA 1
ATOM 1904 C C . TYR A 1 234 ? -4.079 -5.842 2.291 1.00 97.44 234 TYR A C 1
ATOM 1906 O O . TYR A 1 234 ? -3.555 -6.504 1.395 1.00 97.44 234 TYR A O 1
ATOM 1914 N N . VAL A 1 235 ? -3.537 -5.756 3.499 1.00 96.50 235 VAL A N 1
ATOM 1915 C CA . VAL A 1 235 ? -2.227 -6.332 3.818 1.00 96.50 235 VAL A CA 1
ATOM 1916 C C . VAL A 1 235 ? -2.365 -7.799 4.191 1.00 96.50 235 VAL A C 1
ATOM 1918 O O . VAL A 1 235 ? -3.108 -8.141 5.108 1.00 96.50 235 VAL A O 1
ATOM 1921 N N . TYR A 1 236 ? -1.622 -8.669 3.509 1.00 96.88 236 TYR A N 1
ATOM 1922 C CA . TYR A 1 236 ? -1.579 -10.089 3.836 1.00 96.88 236 TYR A CA 1
ATOM 1923 C C . TYR A 1 236 ? -0.817 -10.316 5.151 1.00 96.88 236 TYR A C 1
ATOM 1925 O O . TYR A 1 236 ? 0.393 -10.081 5.206 1.00 96.88 236 TYR A O 1
ATOM 1933 N N . PRO A 1 237 ? -1.475 -10.815 6.215 1.00 95.00 237 PRO A N 1
ATOM 1934 C CA . PRO A 1 237 ? -0.834 -10.938 7.521 1.00 95.00 237 PRO A CA 1
ATOM 1935 C C . PRO A 1 237 ? 0.062 -12.180 7.631 1.00 95.00 237 PRO A C 1
ATOM 1937 O O . PRO A 1 237 ? 0.928 -12.240 8.499 1.00 95.00 237 PRO A O 1
ATOM 1940 N N . GLY A 1 238 ? -0.130 -13.187 6.768 1.00 94.50 238 GLY A N 1
ATOM 1941 C CA . GLY A 1 238 ? 0.407 -14.533 6.990 1.00 94.50 238 GLY A CA 1
ATOM 1942 C C . GLY A 1 238 ? 1.934 -14.636 6.992 1.00 94.50 238 GLY A C 1
ATOM 1943 O O . GLY A 1 238 ? 2.477 -15.485 7.689 1.00 94.50 238 GLY A O 1
ATOM 1944 N N . ASN A 1 239 ? 2.641 -13.781 6.247 1.00 95.25 239 ASN A N 1
ATOM 1945 C CA . ASN A 1 239 ? 4.108 -13.741 6.243 1.00 95.25 239 ASN A CA 1
ATOM 1946 C C . ASN A 1 239 ? 4.681 -12.501 6.950 1.00 95.25 239 ASN A C 1
ATOM 1948 O O . ASN A 1 239 ? 5.898 -12.328 6.961 1.00 95.25 239 ASN A O 1
ATOM 1952 N N . LEU A 1 240 ? 3.830 -11.643 7.519 1.00 94.44 240 LEU A N 1
ATOM 1953 C CA . LEU A 1 240 ? 4.224 -10.332 8.025 1.00 94.44 240 LEU A CA 1
ATOM 1954 C C . LEU A 1 240 ? 5.248 -10.413 9.178 1.00 94.44 240 LEU A C 1
ATOM 1956 O O . LEU A 1 240 ? 6.287 -9.765 9.059 1.00 94.44 240 LEU A O 1
ATOM 1960 N N . PRO A 1 241 ? 5.074 -11.257 10.222 1.00 93.69 241 PRO A N 1
ATOM 1961 C CA . PRO A 1 241 ? 6.076 -11.373 11.288 1.00 93.69 241 PRO A CA 1
ATOM 1962 C C . PRO A 1 241 ? 7.446 -11.843 10.787 1.00 93.69 241 PRO A C 1
ATOM 1964 O O . PRO A 1 241 ? 8.476 -11.389 11.269 1.00 93.69 241 PRO A O 1
ATOM 1967 N N . ALA A 1 242 ? 7.472 -12.747 9.804 1.00 94.69 242 ALA A N 1
ATOM 1968 C CA . ALA A 1 242 ? 8.715 -13.233 9.210 1.00 94.69 242 ALA A CA 1
ATOM 1969 C C . ALA A 1 242 ? 9.359 -12.192 8.280 1.00 94.69 242 ALA A C 1
ATOM 1971 O O . ALA A 1 242 ? 10.580 -12.104 8.214 1.00 94.69 242 ALA A O 1
ATOM 1972 N N . ALA A 1 243 ? 8.550 -11.398 7.573 1.00 95.94 243 ALA A N 1
ATOM 1973 C CA . ALA A 1 243 ? 9.026 -10.367 6.659 1.00 95.94 243 ALA A CA 1
ATOM 1974 C C . ALA A 1 243 ? 9.671 -9.173 7.374 1.00 95.94 243 ALA A C 1
ATOM 1976 O O . ALA A 1 243 ? 10.557 -8.548 6.801 1.00 95.94 243 ALA A O 1
ATOM 1977 N N . LEU A 1 244 ? 9.226 -8.853 8.593 1.00 95.94 244 LEU A N 1
ATOM 1978 C CA . LEU A 1 244 ? 9.733 -7.712 9.363 1.00 95.94 244 LEU A CA 1
ATOM 1979 C C . LEU A 1 244 ? 10.844 -8.085 10.355 1.00 95.94 244 LEU A C 1
ATOM 1981 O O . LEU A 1 244 ? 11.567 -7.201 10.811 1.00 95.94 244 LEU A O 1
ATOM 1985 N N . ARG A 1 245 ? 10.998 -9.370 10.688 1.00 96.06 245 ARG A N 1
ATOM 1986 C CA . ARG A 1 245 ? 12.027 -9.851 11.621 1.00 96.06 245 ARG A CA 1
ATOM 1987 C C . ARG A 1 245 ? 13.430 -9.443 11.169 1.00 96.06 245 ARG A C 1
ATOM 1989 O O . ARG A 1 245 ? 13.742 -9.548 9.983 1.00 96.06 245 ARG A O 1
ATOM 1996 N N . ASP A 1 246 ? 14.264 -9.015 12.111 1.00 94.25 246 ASP A N 1
ATOM 1997 C CA . ASP A 1 246 ? 15.649 -8.577 11.893 1.00 94.25 246 ASP A CA 1
ATOM 1998 C C . ASP A 1 246 ? 15.772 -7.461 10.841 1.00 94.25 246 ASP A C 1
ATOM 2000 O O . ASP A 1 246 ? 16.788 -7.342 10.160 1.00 94.25 246 ASP A O 1
ATOM 2004 N N . THR A 1 247 ? 14.713 -6.666 10.676 1.00 95.25 247 THR A N 1
ATOM 2005 C CA . THR A 1 247 ? 14.721 -5.456 9.852 1.00 95.25 247 THR A CA 1
ATOM 2006 C C . THR A 1 247 ? 14.454 -4.239 10.727 1.00 95.25 247 THR A C 1
ATOM 2008 O O . THR A 1 247 ? 13.876 -4.379 11.811 1.00 95.25 247 THR A O 1
ATOM 2011 N N . PRO A 1 248 ? 14.757 -3.026 10.240 1.00 94.75 248 PRO A N 1
ATOM 2012 C CA . PRO A 1 248 ? 14.343 -1.798 10.907 1.00 94.75 248 PRO A CA 1
ATOM 2013 C C . PRO A 1 248 ? 12.854 -1.733 11.256 1.00 94.75 248 PRO A C 1
ATOM 2015 O O . PRO A 1 248 ? 12.484 -1.067 12.211 1.00 94.75 248 PRO A O 1
ATOM 2018 N N . TRP A 1 249 ? 11.994 -2.442 10.520 1.00 96.19 249 TRP A N 1
ATOM 2019 C CA . TRP A 1 249 ? 10.542 -2.435 10.702 1.00 96.19 249 TRP A CA 1
ATOM 2020 C C . TRP A 1 249 ? 10.020 -3.529 11.641 1.00 96.19 249 TRP A C 1
ATOM 2022 O O . TRP A 1 249 ? 8.810 -3.736 11.695 1.00 96.19 249 TRP A O 1
ATOM 2032 N N . GLN A 1 250 ? 10.884 -4.231 12.384 1.00 95.25 250 GLN A N 1
ATOM 2033 C CA . GLN A 1 250 ? 10.498 -5.360 13.246 1.00 95.25 250 GLN A CA 1
ATOM 2034 C C . GLN A 1 250 ? 9.345 -5.046 14.212 1.00 95.25 250 GLN A C 1
ATOM 2036 O O . GLN A 1 250 ? 8.502 -5.911 14.453 1.00 95.25 250 GLN A O 1
ATOM 2041 N N . TYR A 1 251 ? 9.284 -3.819 14.736 1.00 93.88 251 TYR A N 1
ATOM 2042 C CA . TYR A 1 251 ? 8.246 -3.380 15.675 1.00 93.88 251 TYR A CA 1
ATOM 2043 C C . TYR A 1 251 ? 7.184 -2.476 15.040 1.00 93.88 251 TYR A C 1
ATOM 2045 O O . TYR A 1 251 ? 6.306 -1.966 15.740 1.00 93.88 251 TYR A O 1
ATOM 2053 N N . CYS A 1 252 ? 7.217 -2.313 13.713 1.00 95.25 252 CYS A N 1
ATOM 2054 C CA . CYS A 1 252 ? 6.237 -1.516 12.994 1.00 95.25 252 CYS A CA 1
ATOM 2055 C C . CYS A 1 252 ? 4.830 -2.119 13.182 1.00 95.25 252 CYS A C 1
ATOM 2057 O O . CYS A 1 252 ? 4.604 -3.278 12.816 1.00 95.25 252 CYS A O 1
ATOM 2059 N N . PRO A 1 253 ? 3.854 -1.364 13.723 1.00 95.00 253 PRO A N 1
ATOM 2060 C CA . PRO A 1 253 ? 2.551 -1.893 14.128 1.00 95.00 253 PRO A CA 1
ATOM 2061 C C . PRO A 1 253 ? 1.581 -2.002 12.938 1.00 95.00 253 PRO A C 1
ATOM 2063 O O . PRO A 1 253 ? 0.436 -1.554 12.990 1.00 95.00 253 PRO A O 1
ATOM 2066 N N . VAL A 1 254 ? 2.037 -2.629 11.849 1.00 95.19 254 VAL A N 1
ATOM 2067 C CA . VAL A 1 254 ? 1.303 -2.777 10.584 1.00 95.19 254 VAL A CA 1
ATOM 2068 C C . VAL A 1 254 ? -0.042 -3.475 10.793 1.00 95.19 254 VAL A C 1
ATOM 2070 O O . VAL A 1 254 ? -1.062 -2.984 10.315 1.00 95.19 254 VAL A O 1
ATOM 2073 N N . THR A 1 255 ? -0.068 -4.586 11.536 1.00 93.62 255 THR A N 1
ATOM 2074 C CA . THR A 1 255 ? -1.301 -5.347 11.802 1.00 93.62 255 THR A CA 1
ATOM 2075 C C . THR A 1 255 ? -2.335 -4.513 12.551 1.00 93.62 255 THR A C 1
ATOM 2077 O O . THR A 1 255 ? -3.507 -4.533 12.190 1.00 93.62 255 THR A O 1
ATOM 2080 N N . GLN A 1 256 ? -1.903 -3.767 13.573 1.00 94.50 256 GLN A N 1
ATOM 2081 C CA . GLN A 1 256 ? -2.791 -2.926 14.373 1.00 94.50 256 GLN A CA 1
ATOM 2082 C C . GLN A 1 256 ? -3.348 -1.774 13.535 1.00 94.50 256 GLN A C 1
ATOM 2084 O O . GLN A 1 256 ? -4.554 -1.553 13.530 1.00 94.50 256 GLN A O 1
ATOM 2089 N N . PHE A 1 257 ? -2.486 -1.091 12.777 1.00 95.19 257 PHE A N 1
ATOM 2090 C CA . PHE A 1 257 ? -2.891 0.034 11.940 1.00 95.19 257 PHE A CA 1
ATOM 2091 C C . PHE A 1 257 ? -3.852 -0.389 10.822 1.00 95.19 257 PHE A C 1
ATOM 2093 O O . PHE A 1 257 ? -4.920 0.192 10.670 1.00 95.19 257 PHE A O 1
ATOM 2100 N N . CYS A 1 258 ? -3.520 -1.439 10.066 1.00 93.06 258 CYS A N 1
ATOM 2101 C CA . CYS A 1 258 ? -4.375 -1.903 8.968 1.00 93.06 258 CYS A CA 1
ATOM 2102 C C . CYS A 1 258 ? -5.667 -2.555 9.487 1.00 93.06 258 CYS A C 1
ATOM 2104 O O . CYS A 1 258 ? -6.730 -2.394 8.892 1.00 93.06 258 CYS A O 1
ATOM 2106 N N . GLY A 1 259 ? -5.587 -3.278 10.609 1.00 91.88 259 GLY A N 1
ATOM 2107 C CA . GLY A 1 259 ? -6.746 -3.897 11.251 1.00 91.88 259 GLY A CA 1
ATOM 2108 C C . GLY A 1 259 ? -7.735 -2.884 11.832 1.00 91.88 259 GLY A C 1
ATOM 2109 O O . GLY A 1 259 ? -8.919 -3.196 11.913 1.00 91.88 259 GLY A O 1
ATOM 2110 N N . TYR A 1 260 ? -7.269 -1.683 12.191 1.00 93.38 260 TYR A N 1
ATOM 2111 C CA . TYR A 1 260 ? -8.114 -0.598 12.687 1.00 93.38 260 TYR A CA 1
ATOM 2112 C C . TYR A 1 260 ? -9.067 -0.058 11.614 1.00 93.38 260 TYR A C 1
ATOM 2114 O O . TYR A 1 260 ? -10.256 0.089 11.880 1.00 93.38 260 TYR A O 1
ATOM 2122 N N . PHE A 1 261 ? -8.561 0.210 10.405 1.00 89.19 261 PHE A N 1
ATOM 2123 C CA . PHE A 1 261 ? -9.379 0.780 9.330 1.00 89.19 261 PHE A CA 1
ATOM 2124 C C . PHE A 1 261 ? -10.272 -0.251 8.644 1.00 89.19 261 PHE A C 1
ATOM 2126 O O . PHE A 1 261 ? -11.317 0.118 8.131 1.00 89.19 261 PHE A O 1
ATOM 2133 N N . GLN A 1 262 ? -9.874 -1.531 8.618 1.00 84.12 262 GLN A N 1
ATOM 2134 C CA . GLN A 1 262 ? -10.575 -2.589 7.866 1.00 84.12 262 GLN A CA 1
ATOM 2135 C C . GLN A 1 262 ? -10.802 -2.253 6.375 1.00 84.12 262 GLN A C 1
ATOM 2137 O O . GLN A 1 262 ? -11.603 -2.890 5.693 1.00 84.12 262 GLN A O 1
ATOM 2142 N N . GLU A 1 263 ? -10.031 -1.301 5.855 1.00 89.25 263 GLU A N 1
ATOM 2143 C CA . GLU A 1 263 ? -10.097 -0.761 4.501 1.00 89.25 263 GLU A CA 1
ATOM 2144 C C . GLU A 1 263 ? -8.718 -0.864 3.822 1.00 89.25 263 GLU A C 1
ATOM 2146 O O . GLU A 1 263 ? -7.694 -1.013 4.504 1.00 89.25 263 GLU A O 1
ATOM 2151 N N . PRO A 1 264 ? -8.655 -0.796 2.480 1.00 92.75 264 PRO A N 1
ATOM 2152 C CA . PRO A 1 264 ? -7.394 -0.742 1.748 1.00 92.75 264 PRO A CA 1
ATOM 2153 C C . PRO A 1 264 ? -6.554 0.483 2.138 1.00 92.75 264 PRO A C 1
ATOM 2155 O O . PRO A 1 264 ? -7.015 1.617 2.042 1.00 92.75 264 PRO A O 1
ATOM 2158 N N . VAL A 1 265 ? -5.285 0.272 2.495 1.00 93.81 265 VAL A N 1
ATOM 2159 C CA . VAL A 1 265 ? -4.334 1.350 2.837 1.00 93.81 265 VAL A CA 1
ATOM 2160 C C . VAL A 1 265 ? -3.068 1.248 1.991 1.00 93.81 265 VAL A C 1
ATOM 2162 O O . VAL A 1 265 ? -2.733 0.169 1.502 1.00 93.81 265 VAL A O 1
ATOM 2165 N N . GLU A 1 266 ? -2.332 2.342 1.794 1.00 94.75 266 GLU A N 1
ATOM 2166 C CA . GLU A 1 266 ? -1.010 2.291 1.154 1.00 94.75 266 GLU A CA 1
ATOM 2167 C C . GLU A 1 266 ? 0.086 2.065 2.208 1.00 94.75 266 GLU A C 1
ATOM 2169 O O . GLU A 1 266 ? 0.361 2.935 3.027 1.00 94.75 266 GLU A O 1
ATOM 2174 N N . LEU A 1 267 ? 0.781 0.923 2.185 1.00 95.56 267 LEU A N 1
ATOM 2175 C CA . LEU A 1 267 ? 1.792 0.640 3.211 1.00 95.56 267 LEU A CA 1
ATOM 2176 C C . LEU A 1 267 ? 3.069 1.472 3.112 1.00 95.56 267 LEU A C 1
ATOM 2178 O O . LEU A 1 267 ? 3.724 1.696 4.131 1.00 95.56 267 LEU A O 1
ATOM 2182 N N . LYS A 1 268 ? 3.476 1.901 1.911 1.00 95.75 268 LYS A N 1
ATOM 2183 C CA . LYS A 1 268 ? 4.753 2.610 1.745 1.00 95.75 268 LYS A CA 1
ATOM 2184 C C . LYS A 1 268 ? 4.832 3.869 2.624 1.00 95.75 268 LYS A C 1
ATOM 2186 O O . LYS A 1 268 ? 5.858 4.015 3.296 1.00 95.75 268 LYS A O 1
ATOM 2191 N N . PRO A 1 269 ? 3.825 4.763 2.646 1.00 94.94 269 PRO A N 1
ATOM 2192 C CA . PRO A 1 269 ? 3.802 5.897 3.560 1.00 94.94 269 PRO A CA 1
ATOM 2193 C C . PRO A 1 269 ? 3.965 5.491 5.027 1.00 94.94 269 PRO A C 1
ATOM 2195 O O . PRO A 1 269 ? 4.827 6.048 5.695 1.00 94.94 269 PRO A O 1
ATOM 2198 N N . LEU A 1 270 ? 3.256 4.464 5.512 1.00 95.12 270 LEU A N 1
ATOM 2199 C CA . LEU A 1 270 ? 3.408 3.974 6.890 1.00 95.12 270 LEU A CA 1
ATOM 2200 C C . LEU A 1 270 ? 4.842 3.522 7.197 1.00 95.12 270 LEU A C 1
ATOM 2202 O O . LEU A 1 270 ? 5.425 3.949 8.191 1.00 95.12 270 LEU A O 1
ATOM 2206 N N . LEU A 1 271 ? 5.426 2.685 6.337 1.00 95.75 271 LEU A N 1
ATOM 2207 C CA . LEU A 1 271 ? 6.779 2.152 6.530 1.00 95.75 271 LEU A CA 1
ATOM 2208 C C . LEU A 1 271 ? 7.855 3.242 6.435 1.00 95.75 271 LEU A C 1
ATOM 2210 O O . LEU A 1 271 ? 8.860 3.183 7.141 1.00 95.75 271 LEU A O 1
ATOM 2214 N N . THR A 1 272 ? 7.648 4.240 5.574 1.00 94.62 272 THR A N 1
ATOM 2215 C CA . THR A 1 272 ? 8.553 5.390 5.449 1.00 94.62 272 THR A CA 1
ATOM 2216 C C . THR A 1 272 ? 8.457 6.264 6.697 1.00 94.62 272 THR A C 1
ATOM 2218 O O . THR A 1 272 ? 9.473 6.550 7.331 1.00 94.62 272 THR A O 1
ATOM 2221 N N . SER A 1 273 ? 7.233 6.622 7.092 1.00 92.25 273 SER A N 1
ATOM 2222 C CA . SER A 1 273 ? 6.978 7.487 8.238 1.00 92.25 273 SER A CA 1
ATOM 2223 C C . SER A 1 273 ? 7.443 6.854 9.545 1.00 92.25 273 SER A C 1
ATOM 2225 O O . SER A 1 273 ? 8.038 7.555 10.353 1.00 92.25 273 SER A O 1
ATOM 2227 N N . TYR A 1 274 ? 7.278 5.539 9.717 1.00 92.81 274 TYR A N 1
ATOM 2228 C CA . TYR A 1 274 ? 7.782 4.786 10.871 1.00 92.81 274 TYR A CA 1
ATOM 2229 C C . TYR A 1 274 ? 9.275 5.031 11.139 1.00 92.81 274 TYR A C 1
ATOM 2231 O O . TYR A 1 274 ? 9.671 5.251 12.279 1.00 92.81 274 TYR A O 1
ATOM 2239 N N . ILE A 1 275 ? 10.096 5.046 10.085 1.00 91.06 275 ILE A N 1
ATOM 2240 C CA . ILE A 1 275 ? 11.544 5.258 10.208 1.00 91.06 275 ILE A CA 1
ATOM 2241 C C . ILE A 1 275 ? 11.876 6.740 10.416 1.00 91.06 275 ILE A C 1
ATOM 2243 O O . ILE A 1 275 ? 12.776 7.065 11.185 1.00 91.06 275 ILE A O 1
ATOM 2247 N N . THR A 1 276 ? 11.162 7.652 9.751 1.00 88.62 276 THR A N 1
ATOM 2248 C CA . THR A 1 276 ? 11.421 9.098 9.890 1.00 88.62 276 THR A CA 1
ATOM 2249 C C . THR A 1 276 ? 10.843 9.716 11.164 1.00 88.62 276 THR A C 1
ATOM 2251 O O . THR A 1 276 ? 11.284 10.785 11.569 1.00 88.62 276 THR A O 1
ATOM 2254 N N . GLN A 1 277 ? 9.835 9.086 11.769 1.00 87.06 277 GLN A N 1
ATOM 2255 C CA . GLN A 1 277 ? 9.062 9.604 12.900 1.00 87.06 277 GLN A CA 1
ATOM 2256 C C . GLN A 1 277 ? 8.808 8.471 13.912 1.00 87.06 277 GLN A C 1
ATOM 2258 O O . GLN A 1 277 ? 7.728 7.870 13.919 1.00 87.06 277 GLN A O 1
ATOM 2263 N N . PRO A 1 278 ? 9.773 8.177 14.802 1.00 77.06 278 PRO A N 1
ATOM 2264 C CA . PRO A 1 278 ? 9.712 7.015 15.695 1.00 77.06 278 PRO A CA 1
ATOM 2265 C C . PRO A 1 278 ? 8.471 6.965 16.602 1.00 77.06 278 PRO A C 1
ATOM 2267 O O . PRO A 1 278 ? 8.023 5.889 16.996 1.00 77.06 278 PRO A O 1
ATOM 2270 N N . LYS A 1 279 ? 7.862 8.116 16.923 1.00 91.38 279 LYS A N 1
ATOM 2271 C CA . LYS A 1 279 ? 6.671 8.179 17.789 1.00 91.38 279 LYS A CA 1
ATOM 2272 C C . LYS A 1 279 ? 5.383 7.695 17.123 1.00 91.38 279 LYS A C 1
ATOM 2274 O O . LYS A 1 279 ? 4.398 7.476 17.826 1.00 91.38 279 LYS A O 1
ATOM 2279 N N . ILE A 1 280 ? 5.381 7.457 15.809 1.00 91.75 280 ILE A N 1
ATOM 2280 C CA . ILE A 1 280 ? 4.240 6.841 15.117 1.00 91.75 280 ILE A CA 1
ATOM 2281 C C . ILE A 1 280 ? 3.929 5.462 15.701 1.00 91.75 280 ILE A C 1
ATOM 2283 O O . ILE A 1 280 ? 2.761 5.137 15.902 1.00 91.75 280 ILE A O 1
ATOM 2287 N N . GLU A 1 281 ? 4.957 4.676 16.037 1.00 94.06 281 GLU A N 1
ATOM 2288 C CA . GLU A 1 281 ? 4.769 3.375 16.684 1.00 94.06 281 GLU A CA 1
ATOM 2289 C C . GLU A 1 281 ? 3.965 3.506 17.980 1.00 94.06 281 GLU A C 1
ATOM 2291 O O . GLU A 1 281 ? 2.973 2.804 18.179 1.00 94.06 281 GLU A O 1
ATOM 2296 N N . HIS A 1 282 ? 4.379 4.442 18.834 1.00 94.81 282 HIS A N 1
ATOM 2297 C CA . HIS A 1 282 ? 3.736 4.726 20.112 1.00 94.81 282 HIS A CA 1
ATOM 2298 C C . HIS A 1 282 ? 2.281 5.161 19.926 1.00 94.81 282 HIS A C 1
ATOM 2300 O O . HIS A 1 282 ? 1.390 4.595 20.556 1.00 94.81 282 HIS A O 1
ATOM 2306 N N . LEU A 1 283 ? 2.024 6.115 19.026 1.00 95.75 283 LEU A N 1
ATOM 2307 C CA . LEU A 1 283 ? 0.678 6.630 18.759 1.00 95.75 283 LEU A CA 1
ATOM 2308 C C . LEU A 1 283 ? -0.274 5.545 18.247 1.00 95.75 283 LEU A C 1
ATOM 2310 O O . LEU A 1 283 ? -1.414 5.474 18.704 1.00 95.75 283 LEU A O 1
ATOM 2314 N N . ILE A 1 284 ? 0.189 4.668 17.352 1.00 95.88 284 ILE A N 1
ATOM 2315 C CA . ILE A 1 284 ? -0.618 3.534 16.887 1.00 95.88 284 ILE A CA 1
ATOM 2316 C C . ILE A 1 284 ? -0.914 2.604 18.065 1.00 95.88 284 ILE A C 1
ATOM 2318 O O . ILE A 1 284 ? -2.080 2.297 18.313 1.00 95.88 284 ILE A O 1
ATOM 2322 N N . LYS A 1 285 ? 0.117 2.212 18.827 1.00 94.94 285 LYS A N 1
ATOM 2323 C CA . LYS A 1 285 ? -0.013 1.284 19.960 1.00 94.94 285 LYS A CA 1
ATOM 2324 C C . LYS A 1 285 ? -0.978 1.787 21.032 1.00 94.94 285 LYS A C 1
ATOM 2326 O O . LYS A 1 285 ? -1.742 0.985 21.561 1.00 94.94 285 LYS A O 1
ATOM 2331 N N . VAL A 1 286 ? -0.993 3.092 21.311 1.00 95.38 286 VAL A N 1
ATOM 2332 C CA . VAL A 1 286 ? -1.902 3.702 22.298 1.00 95.38 286 VAL A CA 1
ATOM 2333 C C . VAL A 1 286 ? -3.285 4.078 21.740 1.00 95.38 286 VAL A C 1
ATOM 2335 O O . VAL A 1 286 ? -4.123 4.561 22.500 1.00 95.38 286 VAL A O 1
ATOM 2338 N N . GLY A 1 287 ? -3.556 3.823 20.453 1.00 95.75 287 GLY A N 1
ATOM 2339 C CA . GLY A 1 287 ? -4.898 3.902 19.858 1.00 95.75 287 GLY A CA 1
ATOM 2340 C C . GLY A 1 287 ? -5.198 5.137 19.000 1.00 95.75 287 GLY A C 1
ATOM 2341 O O . GLY A 1 287 ? -6.328 5.292 18.553 1.00 95.75 287 GLY A O 1
ATOM 2342 N N . PHE A 1 288 ? -4.220 5.994 18.705 1.00 96.44 288 PHE A N 1
ATOM 2343 C CA . PHE A 1 288 ? -4.400 7.208 17.893 1.00 96.44 288 PHE A CA 1
ATOM 2344 C C . PHE A 1 288 ? -4.237 6.941 16.382 1.00 96.44 288 PHE A C 1
ATOM 2346 O O . PHE A 1 288 ? -3.505 7.646 15.686 1.00 96.44 288 PHE A O 1
ATOM 2353 N N . CYS A 1 289 ? -4.897 5.904 15.855 1.00 95.69 289 CYS A N 1
ATOM 2354 C CA . CYS A 1 289 ? -4.742 5.494 14.451 1.00 95.69 289 CYS A CA 1
ATOM 2355 C C . CYS A 1 289 ? -5.261 6.546 13.451 1.00 95.69 289 CYS A C 1
ATOM 2357 O O . CYS A 1 289 ? -4.601 6.777 12.439 1.00 95.69 289 CYS A O 1
ATOM 2359 N N . ASP A 1 290 ? -6.384 7.219 13.737 1.00 95.06 290 ASP A N 1
ATOM 2360 C CA . ASP A 1 290 ? -6.923 8.300 12.890 1.00 95.06 290 ASP A CA 1
ATOM 2361 C C . ASP A 1 290 ? -5.958 9.487 12.775 1.00 95.06 290 ASP A C 1
ATOM 2363 O O . ASP A 1 290 ? -5.660 9.939 11.669 1.00 95.06 290 ASP A O 1
ATOM 2367 N N . LEU A 1 291 ? -5.398 9.937 13.903 1.00 95.25 291 LEU A N 1
ATOM 2368 C CA . LEU A 1 291 ? -4.365 10.974 13.927 1.00 95.25 291 LEU A CA 1
ATOM 2369 C C . LEU A 1 291 ? -3.149 10.564 13.089 1.00 95.25 291 LEU A C 1
ATOM 2371 O O . LEU A 1 291 ? -2.672 11.334 12.261 1.00 95.25 291 LEU A O 1
ATOM 2375 N N . VAL A 1 292 ? -2.653 9.341 13.281 1.00 94.88 292 VAL A N 1
ATOM 2376 C CA . VAL A 1 292 ? -1.501 8.829 12.530 1.00 94.88 292 VAL A CA 1
ATOM 2377 C C . VAL A 1 292 ? -1.794 8.753 11.030 1.00 94.88 292 VAL A C 1
ATOM 2379 O O . VAL A 1 292 ? -0.928 9.087 10.225 1.00 94.88 292 VAL A O 1
ATOM 2382 N N . SER A 1 293 ? -3.011 8.376 10.639 1.00 94.56 293 SER A N 1
ATOM 2383 C CA . SER A 1 293 ? -3.437 8.406 9.239 1.00 94.56 293 SER A CA 1
ATOM 2384 C C . SER A 1 293 ? -3.364 9.820 8.649 1.00 94.56 293 SER A C 1
ATOM 2386 O O . SER A 1 293 ? -2.810 9.996 7.562 1.00 94.56 293 SER A O 1
ATOM 2388 N N . ASP A 1 294 ? -3.822 10.846 9.372 1.00 93.75 294 ASP A N 1
ATOM 2389 C CA . ASP A 1 294 ? -3.704 12.236 8.910 1.00 93.75 294 ASP A CA 1
ATOM 2390 C C . ASP A 1 294 ? -2.237 12.680 8.765 1.00 93.75 294 ASP A C 1
ATOM 2392 O O . ASP A 1 294 ? -1.880 13.321 7.771 1.00 93.75 294 ASP A O 1
ATOM 2396 N N . LEU A 1 295 ? -1.371 12.303 9.712 1.00 91.25 295 LEU A N 1
ATOM 2397 C CA . LEU A 1 295 ? 0.065 12.614 9.665 1.00 91.25 295 LEU A CA 1
ATOM 2398 C C . LEU A 1 295 ? 0.757 11.961 8.458 1.00 91.25 295 LEU A C 1
ATOM 2400 O O . LEU A 1 295 ? 1.620 12.572 7.828 1.00 91.25 295 LEU A O 1
ATOM 2404 N N . ILE A 1 296 ? 0.379 10.724 8.126 1.00 92.31 296 ILE A N 1
ATOM 2405 C CA . ILE A 1 296 ? 1.003 9.943 7.053 1.00 92.31 296 ILE A CA 1
ATOM 2406 C C . ILE A 1 296 ? 0.482 10.357 5.671 1.00 92.31 296 ILE A C 1
ATOM 2408 O O . ILE A 1 296 ? 1.285 10.543 4.757 1.00 92.31 296 ILE A O 1
ATOM 2412 N N . TYR A 1 297 ? -0.839 10.469 5.503 1.00 90.38 297 TYR A N 1
ATOM 2413 C CA . TYR A 1 297 ? -1.469 10.575 4.179 1.00 90.38 297 TYR A CA 1
ATOM 2414 C C . TYR A 1 297 ? -1.966 11.974 3.828 1.00 90.38 297 TYR A C 1
ATOM 2416 O O . TYR A 1 297 ? -2.138 12.276 2.649 1.00 90.38 297 TYR A O 1
ATOM 2424 N N . ARG A 1 298 ? -2.230 12.830 4.822 1.00 84.88 298 ARG A N 1
ATOM 2425 C CA . ARG A 1 298 ? -2.755 14.187 4.591 1.00 84.88 298 ARG A CA 1
ATOM 2426 C C . ARG A 1 298 ? -1.721 15.279 4.820 1.00 84.88 298 ARG A C 1
ATOM 2428 O O . ARG A 1 298 ? -2.026 16.443 4.580 1.00 84.88 298 ARG A O 1
ATOM 2435 N N . HIS A 1 299 ? -0.520 14.906 5.268 1.00 74.25 299 HIS A N 1
ATOM 2436 C CA . HIS A 1 299 ? 0.588 15.818 5.554 1.00 74.25 299 HIS A CA 1
ATOM 2437 C C . HIS A 1 299 ? 0.171 17.005 6.436 1.00 74.25 299 HIS A C 1
ATOM 2439 O O . HIS A 1 299 ? 0.677 18.115 6.277 1.00 74.25 299 HIS A O 1
ATOM 2445 N N . GLN A 1 300 ? -0.772 16.782 7.358 1.00 71.62 300 GLN A N 1
ATOM 2446 C CA . GLN A 1 300 ? -1.200 17.824 8.281 1.00 71.62 300 GLN A CA 1
ATOM 2447 C C . GLN A 1 300 ? -0.103 18.074 9.313 1.00 71.62 300 GLN A C 1
ATOM 2449 O O . GLN A 1 300 ? 0.415 17.149 9.939 1.00 71.62 300 GLN A O 1
ATOM 2454 N N . THR A 1 301 ? 0.247 19.342 9.497 1.00 73.00 301 THR A N 1
ATOM 2455 C CA . THR A 1 301 ? 1.201 19.764 10.517 1.00 73.00 301 THR A CA 1
ATOM 2456 C C . THR A 1 301 ? 0.486 19.884 11.851 1.00 73.00 301 THR A C 1
ATOM 2458 O O . THR A 1 301 ? -0.297 20.808 12.061 1.00 73.00 301 THR A O 1
ATOM 2461 N N . VAL A 1 302 ? 0.774 18.955 12.756 1.00 82.12 302 VAL A N 1
ATOM 2462 C CA . VAL A 1 302 ? 0.356 19.028 14.158 1.00 82.12 302 VAL A CA 1
ATOM 2463 C C . VAL A 1 302 ? 1.589 19.223 15.020 1.00 82.12 302 VAL A C 1
ATOM 2465 O O . VAL A 1 302 ? 2.638 18.631 14.758 1.00 82.12 302 VAL A O 1
ATOM 2468 N N . ARG A 1 303 ? 1.465 20.042 16.066 1.00 84.81 303 ARG A N 1
ATOM 2469 C CA . ARG A 1 303 ? 2.521 20.189 17.064 1.00 84.81 303 ARG A CA 1
ATOM 2470 C C . ARG A 1 303 ? 2.634 18.885 17.848 1.00 84.81 303 ARG A C 1
ATOM 2472 O O . ARG A 1 303 ? 1.736 18.547 18.609 1.00 84.81 303 ARG A O 1
ATOM 2479 N N . LEU A 1 304 ? 3.729 18.159 17.661 1.00 90.25 304 LEU A N 1
ATOM 2480 C CA . LEU A 1 304 ? 4.058 16.973 18.445 1.00 90.25 304 LEU A CA 1
ATOM 2481 C C . LEU A 1 304 ? 5.434 17.164 19.072 1.00 90.25 304 LEU A C 1
ATOM 2483 O O . LEU A 1 304 ? 6.386 17.504 18.371 1.00 90.25 304 LEU A O 1
ATOM 2487 N N . ASP A 1 305 ? 5.543 16.925 20.375 1.00 90.12 305 ASP A N 1
ATOM 2488 C CA 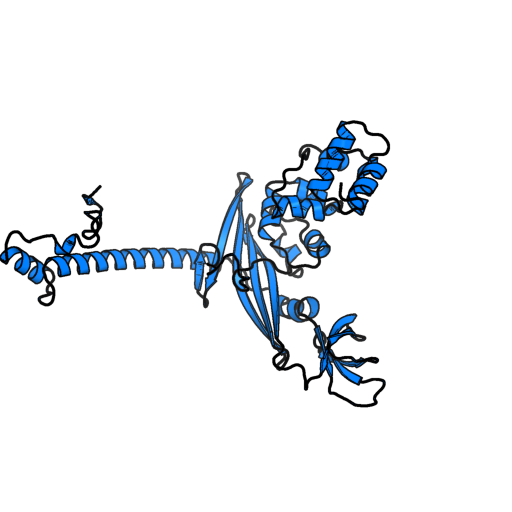. ASP A 1 305 ? 6.826 16.943 21.076 1.00 90.12 305 ASP A CA 1
ATOM 2489 C C . ASP A 1 305 ? 7.505 15.570 20.954 1.00 90.12 305 ASP A C 1
ATOM 2491 O O . ASP A 1 305 ? 7.272 14.656 21.751 1.00 90.12 305 ASP A O 1
ATOM 2495 N N . GLN A 1 306 ? 8.317 15.414 19.904 1.00 88.06 306 GLN A N 1
ATOM 2496 C CA . GLN A 1 306 ? 8.987 14.157 19.546 1.00 88.06 306 GLN A CA 1
ATOM 2497 C C . GLN A 1 306 ? 10.011 13.692 20.597 1.00 88.06 306 GLN A C 1
ATOM 2499 O O . GLN A 1 306 ? 10.370 12.515 20.604 1.00 88.06 306 GLN A O 1
ATOM 2504 N N . GLU A 1 307 ? 10.429 14.561 21.521 1.00 89.44 307 GLU A N 1
ATOM 2505 C CA . GLU A 1 307 ? 11.355 14.212 22.606 1.00 89.44 307 GLU A CA 1
ATOM 2506 C C . GLU A 1 307 ? 10.644 13.489 23.764 1.00 89.44 307 GLU A C 1
ATOM 2508 O O . GLU A 1 307 ? 11.269 12.836 24.603 1.00 89.44 307 GLU A O 1
ATOM 2513 N N . GLN A 1 308 ? 9.310 13.545 23.817 1.00 92.25 308 GLN A N 1
ATOM 2514 C CA . GLN A 1 308 ? 8.537 13.018 24.937 1.00 92.25 308 GLN A CA 1
ATOM 2515 C C . GLN A 1 308 ? 8.062 11.581 24.707 1.00 92.25 308 GLN A C 1
ATOM 2517 O O . GLN A 1 308 ? 7.593 11.197 23.636 1.00 92.25 308 GLN A O 1
ATOM 2522 N N . ASN A 1 309 ? 8.118 10.777 25.771 1.00 90.25 309 ASN A N 1
ATOM 2523 C CA . ASN A 1 309 ? 7.626 9.391 25.774 1.00 90.25 309 ASN A CA 1
ATOM 2524 C C . ASN A 1 309 ? 6.214 9.252 26.356 1.00 90.25 309 ASN A C 1
ATOM 2526 O O . ASN A 1 309 ? 5.522 8.270 26.101 1.00 90.25 309 ASN A O 1
ATOM 2530 N N . ARG A 1 310 ? 5.767 10.230 27.152 1.00 93.50 310 ARG A N 1
ATOM 2531 C CA . ARG A 1 310 ? 4.415 10.225 27.720 1.00 93.50 310 ARG A CA 1
ATOM 2532 C C . ARG A 1 310 ? 3.438 10.780 26.691 1.00 93.50 310 ARG A C 1
ATOM 2534 O O . ARG A 1 310 ? 3.637 11.895 26.219 1.00 93.50 310 ARG A O 1
ATOM 2541 N N . THR A 1 311 ? 2.361 10.046 26.409 1.00 95.38 311 THR A N 1
ATOM 2542 C CA . THR A 1 311 ? 1.381 10.390 25.363 1.00 95.38 311 THR A CA 1
ATOM 2543 C C . THR A 1 311 ? 0.869 11.824 25.469 1.00 95.38 311 THR A C 1
ATOM 2545 O O . THR A 1 311 ? 0.894 12.542 24.482 1.00 95.38 311 THR A O 1
ATOM 2548 N N . HIS A 1 312 ? 0.472 12.277 26.661 1.00 95.75 312 HIS A N 1
ATOM 2549 C CA . HIS A 1 312 ? -0.038 13.640 26.849 1.00 95.75 312 HIS A CA 1
ATOM 2550 C C . HIS A 1 312 ? 1.007 14.719 26.538 1.00 95.75 312 HIS A C 1
ATOM 2552 O O . HIS A 1 312 ? 0.680 15.734 25.939 1.00 95.75 312 HIS A O 1
ATOM 2558 N N . ARG A 1 313 ? 2.285 14.480 26.864 1.00 95.31 313 ARG A N 1
ATOM 2559 C CA . ARG A 1 313 ? 3.373 15.419 26.555 1.00 95.31 313 ARG A CA 1
ATOM 2560 C C . ARG A 1 313 ? 3.704 15.427 25.066 1.00 95.31 313 ARG A C 1
ATOM 2562 O O . ARG A 1 313 ? 3.797 16.500 24.487 1.00 95.31 313 ARG A O 1
ATOM 2569 N N . LEU A 1 314 ? 3.782 14.243 24.449 1.00 95.38 314 LEU A N 1
ATOM 2570 C CA . LEU A 1 314 ? 3.947 14.089 23.000 1.00 95.38 314 LEU A CA 1
ATOM 2571 C C . LEU A 1 314 ? 2.843 14.829 22.234 1.00 95.38 314 LEU A C 1
ATOM 2573 O O . LEU A 1 314 ? 3.126 15.540 21.278 1.00 95.38 314 LEU A O 1
ATOM 2577 N N . LEU A 1 315 ? 1.592 14.679 22.674 1.00 95.31 315 LEU A N 1
ATOM 2578 C CA . LEU A 1 315 ? 0.426 15.342 22.092 1.00 95.31 315 LEU A CA 1
ATOM 2579 C C . LEU A 1 315 ? 0.255 16.797 22.562 1.00 95.31 315 LEU A C 1
ATOM 2581 O O . LEU A 1 315 ? -0.660 17.459 22.089 1.00 95.31 315 LEU A O 1
ATOM 2585 N N . CYS A 1 316 ? 1.095 17.298 23.472 1.00 95.12 316 CYS A N 1
ATOM 2586 C CA . CYS A 1 316 ? 0.995 18.636 24.066 1.00 95.12 316 CYS A CA 1
ATOM 2587 C C . CYS A 1 316 ? -0.393 18.961 24.670 1.00 95.12 316 CYS A C 1
ATOM 2589 O O . CYS A 1 316 ? -0.928 20.046 24.449 1.00 95.12 316 CYS A O 1
ATOM 2591 N N . VAL A 1 317 ? -0.969 18.025 25.430 1.00 95.50 317 VAL A N 1
ATOM 2592 C CA . VAL A 1 317 ? -2.280 18.134 26.104 1.00 95.50 317 VAL A CA 1
ATOM 2593 C C . VAL A 1 317 ? -2.203 17.684 27.569 1.00 95.50 317 VAL A C 1
ATOM 2595 O O . VAL A 1 317 ? -1.168 17.178 28.018 1.00 95.50 317 VAL A O 1
ATOM 2598 N N . GLY A 1 318 ? -3.300 17.848 28.317 1.00 95.19 318 GLY A N 1
ATOM 2599 C CA . GLY A 1 318 ? -3.442 17.341 29.681 1.00 95.19 318 GLY A CA 1
ATOM 2600 C C . GLY A 1 318 ? -3.421 15.811 29.735 1.00 95.19 318 GLY A C 1
ATOM 2601 O O . GLY A 1 318 ? -3.813 15.124 28.787 1.00 95.19 318 GLY A O 1
ATOM 2602 N N . ALA A 1 319 ? -2.944 15.246 30.845 1.00 95.38 319 ALA A N 1
ATOM 2603 C CA . ALA A 1 319 ? -2.934 13.792 31.031 1.00 95.38 319 ALA A CA 1
ATOM 2604 C C . ALA A 1 319 ? -4.358 13.221 31.105 1.00 95.38 319 ALA A C 1
ATOM 2606 O O . ALA A 1 319 ? -4.622 12.140 30.577 1.00 95.38 319 ALA A O 1
ATOM 2607 N N . GLU A 1 320 ? -5.263 13.990 31.705 1.00 94.50 320 GLU A N 1
ATOM 2608 C CA . GLU A 1 320 ? -6.695 13.743 31.824 1.00 94.50 320 GLU A CA 1
ATOM 2609 C C . GLU A 1 320 ? -7.427 13.713 30.473 1.00 94.50 320 GLU A C 1
ATOM 2611 O O . GLU A 1 320 ? -8.468 13.072 30.348 1.00 94.50 320 GLU A O 1
ATOM 2616 N N . ASP A 1 321 ? -6.865 14.356 29.446 1.00 96.00 321 ASP A N 1
ATOM 2617 C CA . ASP A 1 321 ? -7.501 14.504 28.136 1.00 96.00 321 ASP A CA 1
ATOM 2618 C C . ASP A 1 321 ? -7.188 13.339 27.184 1.00 96.00 321 ASP A C 1
ATOM 2620 O O . ASP A 1 321 ? -7.888 13.130 26.194 1.00 96.00 321 ASP A O 1
ATOM 2624 N N . VAL A 1 322 ? -6.151 12.541 27.464 1.00 96.44 322 VAL A N 1
ATOM 2625 C CA . VAL A 1 322 ? -5.709 11.464 26.559 1.00 96.44 322 VAL A CA 1
ATOM 2626 C C . VAL A 1 322 ? -6.795 10.407 26.312 1.00 96.44 322 VAL A C 1
ATOM 2628 O O . VAL A 1 322 ? -7.010 10.083 25.141 1.00 96.44 322 VAL A O 1
ATOM 2631 N N . PRO A 1 323 ? -7.486 9.858 27.336 1.00 96.81 323 PRO A N 1
ATOM 2632 C CA . PRO A 1 323 ? -8.562 8.896 27.102 1.00 96.81 323 PRO A CA 1
ATOM 2633 C C . PRO A 1 323 ? -9.696 9.505 26.273 1.00 96.81 323 PRO A C 1
ATOM 2635 O O . PRO A 1 323 ? -10.107 8.910 25.283 1.00 96.81 323 PRO A O 1
ATOM 2638 N N . PHE A 1 324 ? -10.112 10.729 26.610 1.00 96.50 324 PHE A N 1
ATOM 2639 C CA . PHE A 1 324 ? -11.154 11.466 25.897 1.00 96.50 324 PHE A CA 1
ATOM 2640 C C . PHE A 1 324 ? -10.831 11.625 24.403 1.00 96.50 324 PHE A C 1
ATOM 2642 O O . PHE A 1 324 ? -11.627 11.244 23.546 1.00 96.50 324 PHE A O 1
ATOM 2649 N N . LEU A 1 325 ? -9.631 12.117 24.079 1.00 96.38 325 LEU A N 1
ATOM 2650 C CA . LEU A 1 325 ? -9.199 12.331 22.696 1.00 96.38 325 LEU A CA 1
ATOM 2651 C C . LEU A 1 325 ? -9.061 11.019 21.912 1.00 96.38 325 LEU A C 1
ATOM 2653 O O . LEU A 1 325 ? -9.383 10.966 20.722 1.00 96.38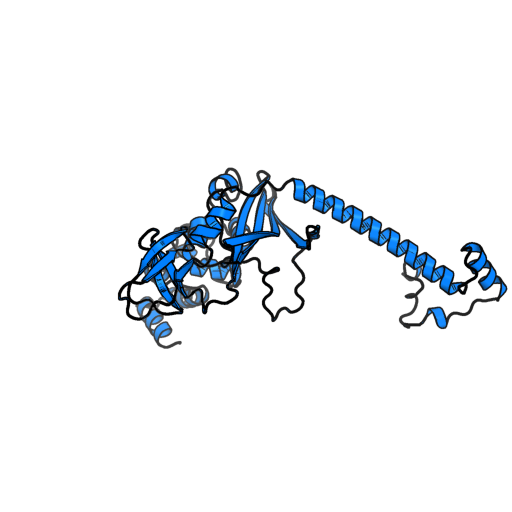 325 LEU A O 1
ATOM 2657 N N . ARG A 1 326 ? -8.586 9.955 22.567 1.00 96.25 326 ARG A N 1
ATOM 2658 C CA . ARG A 1 326 ? -8.472 8.627 21.957 1.00 96.25 326 ARG A CA 1
ATOM 2659 C C . ARG A 1 326 ? -9.847 8.056 21.624 1.00 96.25 326 ARG A C 1
ATOM 2661 O O . ARG A 1 326 ? -10.058 7.603 20.502 1.00 96.25 326 ARG A O 1
ATOM 2668 N N . ASP A 1 327 ? -10.770 8.088 22.577 1.00 94.88 327 ASP A N 1
ATOM 2669 C CA . ASP A 1 327 ? -12.090 7.470 22.438 1.00 94.88 327 ASP A CA 1
ATOM 2670 C C . ASP A 1 327 ? -12.950 8.239 21.417 1.00 94.88 327 ASP A C 1
ATOM 2672 O O . ASP A 1 327 ? -13.718 7.643 20.662 1.00 94.88 327 ASP A O 1
ATOM 2676 N N . MET A 1 328 ? -12.721 9.550 21.295 1.00 93.62 328 MET A N 1
ATOM 2677 C CA . MET A 1 328 ? -13.265 10.387 20.226 1.00 93.62 328 MET A CA 1
ATOM 2678 C C . MET A 1 328 ? -12.654 10.156 18.840 1.00 93.62 328 MET A C 1
ATOM 2680 O O . MET A 1 328 ? -13.144 10.737 17.871 1.00 93.62 328 MET A O 1
ATOM 2684 N N . ARG A 1 329 ? -11.590 9.350 18.722 1.00 94.44 329 ARG A N 1
ATOM 2685 C CA . ARG A 1 329 ? -10.851 9.140 17.467 1.00 94.44 329 ARG A CA 1
ATOM 2686 C C . ARG A 1 329 ? -10.353 10.456 16.868 1.00 94.44 329 ARG A C 1
ATOM 2688 O O . ARG A 1 329 ? -10.584 10.761 15.696 1.00 94.44 329 ARG A O 1
ATOM 2695 N N . ILE A 1 330 ? -9.694 11.259 17.705 1.00 94.31 330 ILE A N 1
ATOM 2696 C CA . ILE A 1 330 ? -9.231 12.593 17.326 1.00 94.31 330 ILE A CA 1
ATOM 2697 C C . ILE A 1 330 ? -8.383 12.559 16.045 1.00 94.31 330 ILE A C 1
ATOM 2699 O O . ILE A 1 330 ? -7.512 11.705 15.855 1.00 94.31 330 ILE A O 1
ATOM 2703 N N . ARG A 1 331 ? -8.639 13.535 15.176 1.00 93.75 331 ARG A N 1
ATOM 2704 C CA . ARG A 1 331 ? -7.892 13.805 13.944 1.00 93.75 331 ARG A CA 1
ATOM 2705 C C . ARG A 1 331 ? -6.934 14.972 14.127 1.00 93.75 331 ARG A C 1
ATOM 2707 O O . ARG A 1 331 ? -7.048 15.721 15.095 1.00 93.75 331 ARG A O 1
ATOM 2714 N N . ALA A 1 332 ? -6.000 15.145 13.200 1.00 92.94 332 ALA A N 1
ATOM 2715 C CA . ALA A 1 332 ? -4.944 16.149 13.319 1.00 92.94 332 ALA A CA 1
ATOM 2716 C C . ALA A 1 332 ? -5.486 17.583 13.485 1.00 92.94 332 ALA A C 1
ATOM 2718 O O . ALA A 1 332 ? -5.035 18.302 14.378 1.00 92.94 332 ALA A O 1
ATOM 2719 N N . SER A 1 333 ? -6.511 17.968 12.718 1.00 90.56 333 SER A N 1
ATOM 2720 C CA . SER A 1 333 ? -7.178 19.270 12.873 1.00 90.56 333 SER A CA 1
ATOM 2721 C C . SER A 1 333 ? -7.829 19.450 14.249 1.00 90.56 333 SER A C 1
ATOM 2723 O O . SER A 1 333 ? -7.649 20.484 14.886 1.00 90.56 333 SER A O 1
ATOM 2725 N N . GLY A 1 334 ? -8.542 18.433 14.739 1.00 92.19 334 GLY A N 1
ATOM 2726 C CA . GLY A 1 334 ? -9.185 18.475 16.053 1.00 92.19 334 GLY A CA 1
ATOM 2727 C C . GLY A 1 334 ? -8.171 18.548 17.195 1.00 92.19 334 GLY A C 1
ATOM 2728 O O . GLY A 1 334 ? -8.378 19.283 18.157 1.00 92.19 334 GLY A O 1
ATOM 2729 N N . LEU A 1 335 ? -7.049 17.830 17.074 1.00 95.06 335 LEU A N 1
ATOM 2730 C CA . LEU A 1 335 ? -5.964 17.891 18.049 1.00 95.06 335 LEU A CA 1
ATOM 2731 C C . LEU A 1 335 ? -5.334 19.287 18.091 1.00 95.06 335 LEU A C 1
ATOM 2733 O O . LEU A 1 335 ? -5.082 19.786 19.182 1.00 95.06 335 LEU A O 1
ATOM 2737 N N . ALA A 1 336 ? -5.130 19.937 16.942 1.00 93.12 336 ALA A N 1
ATOM 2738 C CA . ALA A 1 336 ? -4.607 21.302 16.900 1.00 93.12 336 ALA A CA 1
ATOM 2739 C C . ALA A 1 336 ? -5.520 22.286 17.657 1.00 93.12 336 ALA A C 1
ATOM 2741 O O . ALA A 1 336 ? -5.035 23.037 18.503 1.00 93.12 336 ALA A O 1
ATOM 2742 N N . SER A 1 337 ? -6.839 22.220 17.440 1.00 91.50 337 SER A N 1
ATOM 2743 C CA . SER A 1 337 ? -7.812 23.024 18.196 1.00 91.50 337 SER A CA 1
ATOM 2744 C C . SER A 1 337 ? -7.756 22.730 19.697 1.00 91.50 337 SER A C 1
ATOM 2746 O O . SER A 1 337 ? -7.731 23.641 20.523 1.00 91.50 337 SER A O 1
ATOM 2748 N N . PHE A 1 338 ? -7.675 21.452 20.069 1.00 94.12 338 PHE A N 1
ATOM 2749 C CA . PHE A 1 338 ? -7.641 21.053 21.473 1.00 94.12 338 PHE A CA 1
ATOM 2750 C C . PHE A 1 338 ? -6.346 21.490 22.181 1.00 94.12 338 PHE A C 1
ATOM 2752 O O . PHE A 1 338 ? -6.375 21.918 23.336 1.00 94.12 338 PHE A O 1
ATOM 2759 N N . GLN A 1 339 ? -5.208 21.455 21.481 1.00 94.62 339 GLN A N 1
ATOM 2760 C CA . GLN A 1 339 ? -3.935 21.998 21.966 1.00 94.62 339 GLN A CA 1
ATOM 2761 C C . GLN A 1 339 ? -4.039 23.497 22.260 1.00 94.62 339 GLN A C 1
ATOM 2763 O O . GLN A 1 339 ? -3.481 23.963 23.255 1.00 94.62 339 GLN A O 1
ATOM 2768 N N . THR A 1 340 ? -4.787 24.252 21.449 1.00 92.69 340 THR A N 1
ATOM 2769 C CA . THR A 1 340 ? -5.073 25.664 21.727 1.00 92.69 340 THR A CA 1
ATOM 2770 C C . THR A 1 340 ? -5.823 25.819 23.048 1.00 92.69 340 THR A C 1
ATOM 2772 O O . THR A 1 340 ? -5.389 26.604 23.892 1.00 92.69 340 THR A O 1
ATOM 2775 N N . TYR A 1 341 ? -6.865 25.019 23.299 1.00 93.75 341 TYR A N 1
ATOM 2776 C CA . TYR A 1 341 ? -7.628 25.085 24.557 1.00 93.75 341 TYR A CA 1
ATOM 2777 C C . TYR A 1 341 ? -6.770 24.758 25.774 1.00 93.75 341 TYR A C 1
ATOM 2779 O O . TYR A 1 341 ? -6.879 25.419 26.809 1.00 93.75 341 TYR A O 1
ATOM 2787 N N . TYR A 1 342 ? -5.896 23.760 25.637 1.00 93.19 342 TYR A N 1
ATOM 2788 C CA . TYR A 1 342 ? -4.940 23.406 26.676 1.00 93.19 342 TYR A CA 1
ATOM 2789 C C . TYR A 1 342 ? -3.956 24.552 26.948 1.00 93.19 342 TYR A C 1
ATOM 2791 O O . TYR A 1 342 ? -3.768 24.937 28.100 1.00 93.19 342 TYR A O 1
ATOM 2799 N N . SER A 1 343 ? -3.397 25.165 25.898 1.00 92.50 343 SER A N 1
ATOM 2800 C CA . SER A 1 343 ? -2.455 26.288 26.028 1.00 92.50 343 SER A CA 1
ATOM 2801 C C . SER A 1 343 ? -3.081 27.556 26.620 1.00 92.50 343 SER A C 1
ATOM 2803 O O . SER A 1 343 ? -2.402 28.304 27.315 1.00 92.50 343 SER A O 1
ATOM 2805 N N . MET A 1 344 ? -4.380 27.771 26.391 1.00 93.56 344 MET A N 1
ATOM 2806 C CA . MET A 1 344 ? -5.156 28.881 26.956 1.00 93.56 344 MET A CA 1
ATOM 2807 C C . MET A 1 344 ? -5.596 28.627 28.405 1.00 93.56 344 MET A C 1
ATOM 2809 O O . MET A 1 344 ? -6.196 29.503 29.023 1.00 93.56 344 MET A O 1
ATOM 2813 N N . GLY A 1 345 ? -5.345 27.433 28.953 1.00 91.81 345 GLY A N 1
ATOM 2814 C CA . GLY A 1 345 ? -5.765 27.082 30.308 1.00 91.81 345 GLY A CA 1
ATOM 2815 C C . GLY A 1 345 ? -7.286 27.010 30.481 1.00 91.81 345 GLY A C 1
ATOM 2816 O O . GLY A 1 345 ? -7.777 27.202 31.594 1.00 91.81 345 GLY A O 1
ATOM 2817 N N . LEU A 1 346 ? -8.042 26.737 29.407 1.00 91.19 346 LEU A N 1
ATOM 2818 C CA . LEU A 1 346 ? -9.505 26.685 29.464 1.00 91.19 346 LEU A CA 1
ATOM 2819 C C . LEU A 1 346 ? -9.976 25.567 30.405 1.00 91.19 346 LEU A C 1
ATOM 2821 O O . LEU A 1 346 ? -9.605 24.400 30.231 1.00 91.19 346 LEU A O 1
ATOM 2825 N N . LYS A 1 347 ? -10.818 25.934 31.379 1.00 87.88 347 LYS A N 1
ATOM 2826 C CA . LYS A 1 347 ? -11.576 24.980 32.202 1.00 87.88 347 LYS A CA 1
ATOM 2827 C C . LYS A 1 347 ? -12.654 24.314 31.338 1.00 87.88 347 LYS A C 1
ATOM 2829 O O . LYS A 1 347 ? -13.129 24.917 30.381 1.00 87.88 347 LYS A O 1
ATOM 2834 N N . ASP A 1 348 ? -12.984 23.058 31.635 1.00 91.25 348 ASP A N 1
ATOM 2835 C CA . ASP A 1 348 ? -14.000 22.266 30.918 1.00 91.25 348 ASP A CA 1
ATOM 2836 C C . ASP A 1 348 ? -13.792 22.145 29.393 1.00 91.25 348 ASP A C 1
ATOM 2838 O O . ASP A 1 348 ? -14.733 21.945 28.622 1.00 91.25 348 ASP A O 1
ATOM 2842 N N . ARG A 1 349 ? -12.532 22.198 28.937 1.00 93.94 349 ARG A N 1
ATOM 2843 C CA . ARG A 1 349 ? -12.138 22.089 27.516 1.00 93.94 349 ARG A CA 1
ATOM 2844 C C . ARG A 1 349 ? -12.712 20.874 26.781 1.00 93.94 349 ARG A C 1
ATOM 2846 O O . ARG A 1 349 ? -13.017 20.977 25.596 1.00 93.94 349 ARG A O 1
ATOM 2853 N N . GLN A 1 350 ? -12.904 19.743 27.464 1.00 94.19 350 GLN A N 1
ATOM 2854 C CA . GLN A 1 350 ? -13.541 18.559 26.876 1.00 94.19 350 GLN A CA 1
ATOM 2855 C C . GLN A 1 350 ? -15.007 18.833 26.510 1.00 94.19 350 GLN A C 1
ATOM 2857 O O . GLN A 1 350 ? -15.443 18.514 25.404 1.00 94.19 350 GLN A O 1
ATOM 2862 N N . ALA A 1 351 ? -15.757 19.484 27.406 1.00 92.88 351 ALA A N 1
ATOM 2863 C CA . ALA A 1 351 ? -17.150 19.849 27.170 1.00 92.88 351 ALA A CA 1
ATOM 2864 C C . ALA A 1 351 ? -17.278 20.898 26.056 1.00 92.88 351 ALA A C 1
ATOM 2866 O O . ALA A 1 351 ? -18.143 20.760 25.188 1.00 92.88 351 ALA A O 1
ATOM 2867 N N . LEU A 1 352 ? -16.381 21.891 26.035 1.00 92.19 352 LEU A N 1
ATOM 2868 C CA . LEU A 1 352 ? -16.318 22.894 24.969 1.00 92.19 352 LEU A CA 1
ATOM 2869 C C . LEU A 1 352 ? -16.063 22.246 23.600 1.00 92.19 352 LEU A C 1
ATOM 2871 O O . LEU A 1 352 ? -16.799 22.507 22.650 1.00 92.19 352 LEU A O 1
ATOM 2875 N N . PHE A 1 353 ? -15.081 21.345 23.513 1.00 93.19 353 PHE A N 1
ATOM 2876 C CA . PHE A 1 353 ? -14.754 20.652 22.268 1.00 93.19 353 PHE A CA 1
ATOM 2877 C C . PHE A 1 353 ? -15.914 19.777 21.762 1.00 93.19 353 PHE A C 1
ATOM 2879 O O . PHE A 1 353 ? -16.223 19.767 20.570 1.00 93.19 353 PHE A O 1
ATOM 2886 N N . LEU A 1 354 ? -16.616 19.080 22.666 1.00 92.81 354 LEU A N 1
ATOM 2887 C CA . LEU A 1 354 ? -17.831 18.330 22.323 1.00 92.81 354 LEU A CA 1
ATOM 2888 C C . LEU A 1 354 ? -18.973 19.236 21.858 1.00 92.81 354 LEU A C 1
ATOM 2890 O O . LEU A 1 354 ? -19.783 18.829 21.024 1.00 92.81 354 LEU A O 1
ATOM 2894 N N . TRP A 1 355 ? -19.100 20.430 22.433 1.00 92.38 355 TRP A N 1
ATOM 2895 C CA . TRP A 1 355 ? -20.101 21.402 22.012 1.00 92.38 355 TRP A CA 1
ATOM 2896 C C . TRP A 1 355 ? -19.795 21.915 20.598 1.00 92.38 355 TRP A C 1
ATOM 2898 O O . TRP A 1 355 ? -20.654 21.810 19.726 1.00 92.38 355 TRP A O 1
ATOM 2908 N N . GLN A 1 356 ? -18.559 22.333 20.317 1.00 89.69 356 GLN A N 1
ATOM 2909 C CA . GLN A 1 356 ? -18.162 22.822 18.989 1.00 89.69 356 GLN A CA 1
ATOM 2910 C C . GLN A 1 356 ? -18.341 21.770 17.893 1.00 89.69 356 GLN A C 1
ATOM 2912 O O . GLN A 1 356 ? -18.979 22.047 16.880 1.00 89.69 356 GLN A O 1
ATOM 2917 N N . ASN A 1 357 ? -17.905 20.528 18.130 1.00 86.19 357 ASN A N 1
ATOM 2918 C CA . ASN A 1 357 ? -18.090 19.448 17.156 1.00 86.19 357 ASN A CA 1
ATOM 2919 C C . ASN A 1 357 ? -19.568 19.131 16.881 1.00 86.19 357 ASN A C 1
ATOM 2921 O O . ASN A 1 357 ? -19.908 18.757 15.761 1.00 86.19 357 ASN A O 1
ATOM 2925 N N . ARG A 1 358 ? -20.458 19.282 17.874 1.00 89.69 358 ARG A N 1
ATOM 2926 C CA . ARG A 1 358 ? -21.908 19.093 17.677 1.00 89.69 358 ARG A CA 1
ATOM 2927 C C . ARG A 1 358 ? -22.544 20.205 16.847 1.00 89.69 358 ARG A C 1
ATOM 2929 O O . ARG A 1 358 ? -23.521 19.941 16.153 1.00 89.69 358 ARG A O 1
ATOM 2936 N N . HIS A 1 359 ? -22.006 21.418 16.923 1.00 88.06 359 HIS A N 1
ATOM 2937 C CA . HIS A 1 359 ? -22.547 22.593 16.242 1.00 88.06 359 HIS A CA 1
ATOM 2938 C C . HIS A 1 359 ? -21.794 22.973 14.957 1.00 88.06 359 HIS A C 1
ATOM 2940 O O . HIS A 1 359 ? -22.223 23.892 14.266 1.00 88.06 359 HIS A O 1
ATOM 2946 N N . GLY A 1 360 ? -20.720 22.256 14.608 1.00 80.38 360 GLY A N 1
ATOM 2947 C CA . GLY A 1 360 ? -19.932 22.501 13.396 1.00 80.38 360 GLY A CA 1
ATOM 2948 C C . GLY A 1 360 ? -19.162 23.825 13.423 1.00 80.38 360 GLY A C 1
ATOM 2949 O O . GLY A 1 360 ? -19.028 24.454 12.375 1.00 80.38 360 GLY A O 1
ATOM 2950 N N . ILE A 1 361 ? -18.716 24.248 14.613 1.00 65.25 361 ILE A N 1
ATOM 2951 C CA . ILE A 1 361 ? -17.996 25.510 14.868 1.00 65.25 361 ILE A CA 1
ATOM 2952 C C . ILE A 1 361 ? -16.488 25.279 14.908 1.00 65.25 361 ILE A C 1
ATOM 2954 O O . ILE A 1 361 ? -16.070 24.273 15.528 1.00 65.25 361 ILE A O 1
#